Protein AF-A0A957NAY0-F1 (afdb_monomer_lite)

Secondary structure (DSSP, 8-state):
-----------PPP----SSPPPEEEEEEEEETTT--EEEEEES---HHHHHHHHHHHHHH-TT-S-EEEEE-S-GGGG-HHHHTTBSPP--SS-----TTS-SS--TTS----BSEEEEEPPTT-GGG-THHHHHHHHIIIIITT-S-SS-HHHHHHHHHHHHGGGSS--HHHHHHHT-HHHHHHHHHHHTT-------PPPEEEEEEEEEEE--

pLDDT: mean 80.89, std 17.93, range [31.89, 97.5]

Foldseek 3Di:
DDDDDDPDDDPDPDQDADPDDKAKKKKKKKAFLQFRFMDMDIGSDCDLVNLLVSLVSVCVLCVPFLAAEEEEELPLSCVQQLNCQQEADEDEPDDRDHPPPGDPHHDPPRDRHYRRYYYYYDDHPPCVPFLVVLVVVVLCVPQVPSHNCLVVVVVSVVSSVVVSVVRNGGDCPSSVSSVSNVVNVVVVVVVVVDDDDDDDPPHGYMYIDMDMDMRD

Sequence (216 aa):
MAHAYETIGHEQPLALRSYRSNTKTRIVGALNYVDGSVVYRQRSKISVSVLGDFWYDLALKHPTAQAIAVVVDNWPVHFHPDVLAPLQTQTFAFPTHNPSHWPTEPTRAAKHDHLPIRLLQLPTYAPWLNPIEKLWRYLYQEVLHLHQFSDLWDQLKQKITERLDQFALPSPFLLNYVGLLYQIALTELHYRGGFSLINAPPPIQIGIRCLILQSS

Radius of gyration: 21.48 Å; chains: 1; bounding box: 34×50×84 Å

Structure (mmCIF, N/CA/C/O backbone):
data_AF-A0A957NAY0-F1
#
_entry.id   AF-A0A957NAY0-F1
#
loop_
_atom_site.group_PDB
_atom_site.id
_atom_site.type_symbol
_atom_site.label_atom_id
_atom_site.label_alt_id
_atom_site.label_comp_id
_atom_site.label_asym_id
_atom_site.label_entity_id
_atom_site.label_seq_id
_atom_site.pdbx_PDB_ins_code
_atom_site.Cartn_x
_atom_site.Cartn_y
_atom_site.Cartn_z
_atom_site.occupancy
_atom_site.B_iso_or_equiv
_atom_site.auth_seq_id
_atom_site.auth_comp_id
_atom_site.auth_asym_id
_atom_site.auth_atom_id
_atom_site.pdbx_PDB_model_num
ATOM 1 N N . MET A 1 1 ? -12.230 25.920 58.218 1.00 39.53 1 MET A N 1
ATOM 2 C CA . MET A 1 1 ? -12.534 26.571 56.927 1.00 39.53 1 MET A CA 1
ATOM 3 C C . MET A 1 1 ? -11.361 26.332 55.993 1.00 39.53 1 MET A C 1
ATOM 5 O O . MET A 1 1 ? -10.307 26.891 56.243 1.00 39.53 1 MET A O 1
ATOM 9 N N . ALA A 1 2 ? -11.528 25.457 55.001 1.00 33.59 2 ALA A N 1
ATOM 10 C CA . ALA A 1 2 ? -10.659 25.329 53.826 1.00 33.59 2 ALA A CA 1
ATOM 11 C C . ALA A 1 2 ? -11.402 24.472 52.782 1.00 33.59 2 ALA A C 1
ATOM 13 O O . ALA A 1 2 ? -11.049 23.329 52.521 1.00 33.59 2 ALA A O 1
ATOM 14 N N . HIS A 1 3 ? -12.511 25.005 52.268 1.00 45.66 3 HIS A N 1
ATOM 15 C CA . HIS A 1 3 ? -13.047 24.586 50.974 1.00 45.66 3 HIS A CA 1
ATOM 16 C C . HIS A 1 3 ? -12.394 25.476 49.913 1.00 45.66 3 HIS A C 1
ATOM 18 O O . HIS A 1 3 ? -12.191 26.658 50.186 1.00 45.66 3 HIS A O 1
ATOM 24 N N . ALA A 1 4 ? -12.141 24.916 48.728 1.00 41.69 4 ALA A N 1
ATOM 25 C CA . ALA A 1 4 ? -11.581 25.558 47.531 1.00 41.69 4 ALA A CA 1
ATOM 26 C C . ALA A 1 4 ? -10.062 25.420 47.337 1.00 41.69 4 ALA A C 1
ATOM 28 O O . ALA A 1 4 ? -9.339 26.404 47.288 1.00 41.69 4 ALA A O 1
ATOM 29 N N . TYR A 1 5 ? -9.598 24.192 47.122 1.00 45.31 5 TYR A N 1
ATOM 30 C CA . TYR A 1 5 ? -8.563 23.923 46.121 1.00 45.31 5 TYR A CA 1
ATOM 31 C C . TYR A 1 5 ? -8.982 22.652 45.371 1.00 45.31 5 TYR A C 1
ATOM 33 O O . TYR A 1 5 ? -9.541 21.752 45.983 1.00 45.31 5 TYR A O 1
ATOM 41 N N . GLU A 1 6 ? -8.731 22.614 44.062 1.00 40.41 6 GLU A N 1
ATOM 42 C CA . GLU A 1 6 ? -8.989 21.497 43.132 1.00 40.41 6 GLU A CA 1
ATOM 43 C C . GLU A 1 6 ? -10.364 21.452 42.448 1.00 40.41 6 GLU A C 1
ATOM 45 O O . GLU A 1 6 ? -11.132 20.498 42.520 1.00 40.41 6 GLU A O 1
ATOM 50 N N . THR A 1 7 ? -10.636 22.465 41.627 1.00 49.44 7 THR A N 1
ATOM 51 C CA . THR A 1 7 ? -11.361 22.228 40.365 1.00 49.44 7 THR A CA 1
ATOM 52 C C . THR A 1 7 ? -10.651 22.945 39.223 1.00 49.44 7 THR A C 1
ATOM 54 O O . THR A 1 7 ? -11.233 23.778 38.544 1.00 49.44 7 THR A O 1
ATOM 57 N N . ILE A 1 8 ? -9.351 22.683 39.048 1.00 52.12 8 ILE A N 1
ATOM 58 C CA . ILE A 1 8 ? -8.607 23.103 37.850 1.00 52.12 8 ILE A CA 1
ATOM 59 C C . ILE A 1 8 ? -7.606 22.000 37.487 1.00 52.12 8 ILE A C 1
ATOM 61 O O . ILE A 1 8 ? -6.408 22.107 37.723 1.00 52.12 8 ILE A O 1
ATOM 65 N N . GLY A 1 9 ? -8.119 20.904 36.938 1.00 49.88 9 GLY A N 1
ATOM 66 C CA . GLY A 1 9 ? -7.330 19.940 36.181 1.00 49.88 9 GLY A CA 1
ATOM 67 C C . GLY A 1 9 ? -7.979 19.797 34.813 1.00 49.88 9 GLY A C 1
ATOM 68 O O . GLY A 1 9 ? -9.195 19.639 34.737 1.00 49.88 9 GLY A O 1
ATOM 69 N N . HIS A 1 10 ? -7.199 19.888 33.734 1.00 54.41 10 HIS A N 1
ATOM 70 C CA . HIS A 1 10 ? -7.674 19.433 32.427 1.00 54.41 10 HIS A CA 1
ATOM 71 C C . HIS A 1 10 ? -8.166 17.990 32.586 1.00 54.41 10 HIS A C 1
ATOM 73 O O . HIS A 1 10 ? -7.420 17.170 33.125 1.00 54.41 10 HIS A O 1
ATOM 79 N N . GLU A 1 11 ? -9.387 17.681 32.136 1.00 52.25 11 GLU A N 1
ATOM 80 C CA . GLU A 1 11 ? -9.838 16.294 32.005 1.00 52.25 11 GLU A CA 1
ATOM 81 C C . GLU A 1 11 ? -8.842 15.570 31.100 1.00 52.25 11 GLU A C 1
ATOM 83 O O . GLU A 1 11 ? -8.850 15.719 29.877 1.00 52.25 11 GLU A O 1
ATOM 88 N N . GLN A 1 12 ? -7.915 14.834 31.712 1.00 56.06 12 GLN A N 1
ATOM 89 C CA . GLN A 1 12 ? -7.058 13.937 30.969 1.00 56.06 12 GLN A CA 1
ATOM 90 C C . GLN A 1 12 ? -7.938 12.769 30.540 1.00 56.06 12 GLN A C 1
ATOM 92 O O . GLN A 1 12 ? -8.513 12.102 31.405 1.00 56.06 12 GLN A O 1
ATOM 97 N N . PRO A 1 13 ? -8.077 12.510 29.232 1.00 59.44 13 PRO A N 1
ATOM 98 C CA . PRO A 1 13 ? -8.847 11.372 28.780 1.00 59.44 13 PRO A CA 1
ATOM 99 C C . PRO A 1 13 ? -8.280 10.092 29.401 1.00 59.44 13 PRO A C 1
ATOM 101 O O . PRO A 1 13 ? -7.122 9.737 29.175 1.00 59.44 13 PRO A O 1
ATOM 104 N N . LEU A 1 14 ? -9.099 9.404 30.199 1.00 56.94 14 LEU A N 1
ATOM 105 C CA . LEU A 1 14 ? -8.746 8.119 30.790 1.00 56.94 14 LEU A CA 1
ATOM 106 C C . LEU A 1 14 ? -8.475 7.111 29.667 1.00 56.94 14 LEU A C 1
ATOM 108 O O . LEU A 1 14 ? -9.371 6.755 28.901 1.00 56.94 14 LEU A O 1
ATOM 112 N N . ALA A 1 15 ? -7.238 6.620 29.591 1.00 58.03 15 ALA A N 1
ATOM 113 C CA . ALA A 1 15 ? -6.877 5.497 28.735 1.00 58.03 15 ALA A CA 1
ATOM 114 C C . ALA A 1 15 ? -7.438 4.197 29.341 1.00 58.03 15 ALA A C 1
ATOM 116 O O . ALA A 1 15 ? -6.746 3.465 30.052 1.00 58.03 15 ALA A O 1
ATOM 117 N N . LEU A 1 16 ? -8.726 3.939 29.105 1.00 60.34 16 LEU A N 1
ATOM 118 C CA . LEU A 1 16 ? -9.412 2.733 29.564 1.00 60.34 16 LEU A CA 1
ATOM 119 C C . LEU A 1 16 ? -8.860 1.507 28.826 1.00 60.34 16 LEU A C 1
ATOM 121 O O . LEU A 1 16 ? -9.069 1.337 27.622 1.00 60.34 16 LEU A O 1
ATOM 125 N N . ARG A 1 17 ? -8.141 0.650 29.558 1.00 59.25 17 ARG A N 1
ATOM 126 C CA . ARG A 1 17 ? -7.591 -0.609 29.036 1.00 59.25 17 ARG A CA 1
ATOM 127 C C . ARG A 1 17 ? -8.713 -1.633 28.876 1.00 59.25 17 ARG A C 1
ATOM 129 O O . ARG A 1 17 ? -9.555 -1.758 29.763 1.00 59.25 17 ARG A O 1
ATOM 136 N N . SER A 1 18 ? -8.701 -2.367 27.766 1.00 64.38 18 SER A N 1
ATOM 137 C CA . SER A 1 18 ? -9.629 -3.477 27.551 1.00 64.38 18 SER A CA 1
ATOM 138 C C . SER A 1 18 ? -9.157 -4.730 28.295 1.00 64.38 18 SER A C 1
ATOM 140 O O . SER A 1 18 ? -7.961 -4.961 28.466 1.00 64.38 18 SER A O 1
ATOM 142 N N . TYR A 1 19 ? -10.110 -5.564 28.713 1.00 65.56 19 TYR A N 1
ATOM 143 C CA . TYR A 1 19 ? -9.853 -6.921 29.210 1.00 65.56 19 TYR A CA 1
ATOM 144 C C . TYR A 1 19 ? -9.979 -7.986 28.103 1.00 65.56 19 TYR A C 1
ATOM 146 O O . TYR A 1 19 ? -9.906 -9.185 28.379 1.00 65.56 19 TYR A O 1
ATOM 154 N N . ARG A 1 20 ? -10.205 -7.575 26.847 1.00 68.00 20 ARG A N 1
ATOM 155 C CA . ARG A 1 20 ? -10.297 -8.463 25.680 1.00 68.00 20 ARG A CA 1
ATOM 156 C C . ARG A 1 20 ? -8.912 -8.763 25.107 1.00 68.00 20 ARG A C 1
ATOM 158 O O . ARG A 1 20 ? -7.938 -8.064 25.355 1.00 68.00 20 ARG A O 1
ATOM 165 N N . SER A 1 21 ? -8.823 -9.829 24.314 1.00 71.69 21 SER A N 1
ATOM 166 C CA . SER A 1 21 ? -7.584 -10.190 23.623 1.00 71.69 21 SER A CA 1
ATOM 167 C C . SER A 1 21 ? -7.195 -9.156 22.562 1.00 71.69 21 SER A C 1
ATOM 169 O O . SER A 1 21 ? -8.052 -8.654 21.835 1.00 71.69 21 SER A O 1
ATOM 171 N N . ASN A 1 22 ? -5.890 -8.925 22.403 1.00 72.75 22 ASN A N 1
ATOM 172 C CA . ASN A 1 22 ? -5.359 -8.025 21.380 1.00 72.75 22 ASN A CA 1
ATOM 173 C C . ASN A 1 22 ? -5.758 -8.490 19.977 1.00 72.75 22 ASN A C 1
ATOM 175 O O . ASN A 1 22 ? -5.394 -9.586 19.534 1.00 72.75 22 ASN A O 1
ATOM 179 N N . THR A 1 23 ? -6.449 -7.621 19.245 1.00 79.88 23 THR A N 1
ATOM 180 C CA . THR A 1 23 ? -6.791 -7.848 17.840 1.00 79.88 23 THR A CA 1
ATOM 181 C C . THR A 1 23 ? -5.849 -7.062 16.934 1.00 79.88 23 THR A C 1
ATOM 183 O O . THR A 1 23 ? -5.214 -6.092 17.350 1.00 79.88 23 THR A O 1
ATOM 186 N N . LYS A 1 24 ? -5.671 -7.526 15.691 1.00 84.12 24 LYS A N 1
ATOM 187 C CA . LYS A 1 24 ? -4.724 -6.921 14.744 1.00 84.12 24 LYS A CA 1
ATOM 188 C C . LYS A 1 24 ? -5.376 -6.712 13.388 1.00 84.12 24 LYS A C 1
ATOM 190 O O . LYS A 1 24 ? -6.035 -7.612 12.867 1.00 84.12 24 LYS A O 1
ATOM 195 N N . THR A 1 25 ? -5.133 -5.548 12.800 1.00 89.94 25 THR A N 1
ATOM 196 C CA . THR A 1 25 ? -5.440 -5.247 11.400 1.00 89.94 25 THR A CA 1
ATOM 197 C C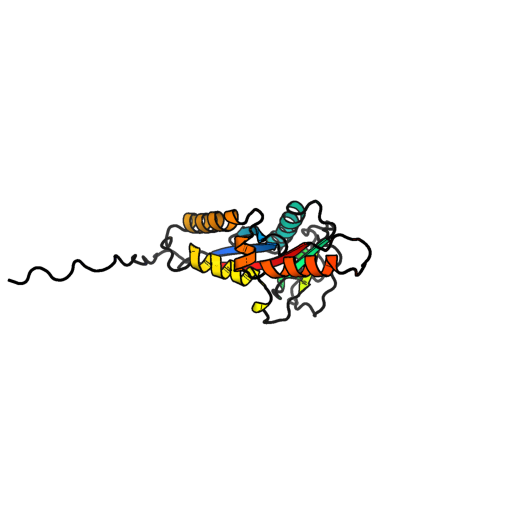 . THR A 1 25 ? -4.156 -4.836 10.704 1.00 89.94 25 THR A C 1
ATOM 199 O O . THR A 1 25 ? -3.176 -4.438 11.330 1.00 89.94 25 THR A O 1
ATOM 202 N N . ARG A 1 26 ? -4.116 -4.988 9.394 1.00 92.12 26 ARG A N 1
ATOM 203 C CA . ARG A 1 26 ? -2.972 -4.660 8.559 1.00 92.12 26 ARG A CA 1
ATOM 204 C C . ARG A 1 26 ? -3.460 -3.881 7.367 1.00 92.12 26 ARG A C 1
ATOM 206 O O . ARG A 1 26 ? -4.541 -4.147 6.845 1.00 92.12 26 ARG A O 1
ATOM 213 N N . ILE A 1 27 ? -2.649 -2.931 6.950 1.00 94.00 27 ILE A N 1
ATOM 214 C CA . ILE A 1 27 ? -2.938 -2.075 5.817 1.00 94.00 27 ILE A CA 1
ATOM 215 C C . ILE A 1 27 ? -1.770 -2.211 4.870 1.00 94.00 27 ILE A C 1
ATOM 217 O O . ILE A 1 27 ? -0.646 -1.911 5.251 1.00 94.00 27 ILE A O 1
ATOM 221 N N . VAL A 1 28 ? -2.027 -2.668 3.652 1.00 95.31 28 VAL A N 1
ATOM 222 C CA . VAL A 1 28 ? -1.106 -2.412 2.547 1.00 95.31 28 VAL A CA 1
ATOM 223 C C . VAL A 1 28 ? -1.580 -1.142 1.862 1.00 95.31 28 VAL A C 1
ATOM 225 O O . VAL A 1 28 ? -2.774 -0.993 1.610 1.00 95.31 28 VAL A O 1
ATOM 228 N N . GLY A 1 29 ? -0.669 -0.206 1.631 1.00 95.31 29 GLY A N 1
ATOM 229 C CA . GLY A 1 29 ? -0.980 1.059 0.983 1.00 95.31 29 GLY A CA 1
ATOM 230 C C . GLY A 1 29 ? 0.070 1.436 -0.038 1.00 95.31 29 GLY A C 1
ATOM 231 O O . GLY A 1 29 ? 1.210 0.979 0.036 1.00 95.31 29 GLY A O 1
ATOM 232 N N . ALA A 1 30 ? -0.352 2.274 -0.970 1.00 95.44 30 ALA A N 1
ATOM 233 C CA . ALA A 1 30 ? 0.413 2.772 -2.085 1.00 95.44 30 ALA A CA 1
ATOM 234 C C . ALA A 1 30 ? 0.190 4.282 -2.194 1.00 95.44 30 ALA A C 1
ATOM 236 O O . ALA A 1 30 ? -0.950 4.713 -2.346 1.00 95.44 30 ALA A O 1
ATOM 237 N N . LEU A 1 31 ? 1.255 5.074 -2.092 1.00 94.44 31 LEU A N 1
ATOM 238 C CA . LEU A 1 31 ? 1.225 6.526 -2.277 1.00 94.44 31 LEU A CA 1
ATOM 239 C C . LEU A 1 31 ? 1.700 6.852 -3.690 1.00 94.44 31 LEU A C 1
ATOM 241 O O . LEU A 1 31 ? 2.814 6.466 -4.044 1.00 94.44 31 LEU A O 1
ATOM 245 N N . ASN A 1 32 ? 0.896 7.569 -4.471 1.00 92.06 32 ASN A N 1
ATOM 246 C CA . ASN A 1 32 ? 1.287 8.087 -5.778 1.00 92.06 32 ASN A CA 1
ATOM 247 C C . ASN A 1 32 ? 2.176 9.330 -5.609 1.00 92.06 32 ASN A C 1
ATOM 249 O O . ASN A 1 32 ? 1.788 10.312 -4.975 1.00 92.06 32 ASN A O 1
ATOM 253 N N . TYR A 1 33 ? 3.376 9.291 -6.188 1.00 88.56 33 TYR A N 1
ATOM 254 C CA . TYR A 1 33 ? 4.396 10.328 -6.020 1.00 88.56 33 TYR A CA 1
ATOM 255 C C . TYR A 1 33 ? 4.090 11.573 -6.854 1.00 88.56 33 TYR A C 1
ATOM 257 O O . TYR A 1 33 ? 4.647 12.633 -6.585 1.00 88.56 33 TYR A O 1
ATOM 265 N N . VAL A 1 34 ? 3.219 11.440 -7.857 1.00 84.44 34 VAL A N 1
ATOM 266 C CA . VAL A 1 34 ? 2.855 12.510 -8.790 1.00 84.44 34 VAL A CA 1
ATOM 267 C C . VAL A 1 34 ? 1.769 13.411 -8.213 1.00 84.44 34 VAL A C 1
ATOM 269 O O . VAL A 1 34 ? 1.812 14.620 -8.397 1.00 84.44 34 VAL A O 1
ATOM 272 N N . ASP A 1 35 ? 0.781 12.844 -7.525 1.00 87.25 35 ASP A N 1
ATOM 273 C CA . ASP A 1 35 ? -0.414 13.595 -7.126 1.00 87.25 35 ASP A CA 1
ATOM 274 C C . ASP A 1 35 ? -0.779 13.454 -5.641 1.00 87.25 35 ASP A C 1
ATOM 276 O O . ASP A 1 35 ? -1.664 14.158 -5.159 1.00 87.25 35 ASP A O 1
ATOM 280 N N . GLY A 1 36 ? -0.094 12.584 -4.895 1.00 90.50 36 GLY A N 1
ATOM 281 C CA . GLY A 1 36 ? -0.351 12.353 -3.477 1.00 90.50 36 GLY A CA 1
ATOM 282 C C . GLY A 1 36 ? -1.609 11.541 -3.192 1.00 90.50 36 GLY A C 1
ATOM 283 O O . GLY A 1 36 ? -2.004 11.458 -2.035 1.00 90.50 36 GLY A O 1
ATOM 284 N N . SER A 1 37 ? -2.252 10.955 -4.200 1.00 93.75 37 SER A N 1
ATOM 285 C CA . SER A 1 37 ? -3.351 10.019 -3.972 1.00 93.75 37 SER A CA 1
ATOM 286 C C . SER A 1 37 ? -2.847 8.700 -3.375 1.00 93.75 37 SER A C 1
ATOM 288 O O . SER A 1 37 ? -1.695 8.298 -3.562 1.00 93.75 37 SER A O 1
ATOM 290 N N . VAL A 1 38 ? -3.716 8.022 -2.632 1.00 96.25 38 VAL A N 1
ATOM 291 C CA . VAL A 1 38 ? -3.428 6.792 -1.901 1.00 96.25 38 VAL A CA 1
ATOM 292 C C . VAL A 1 38 ? -4.407 5.702 -2.320 1.00 96.25 38 VAL A C 1
ATOM 294 O O . VAL A 1 38 ? -5.622 5.894 -2.320 1.00 96.25 38 VAL A O 1
ATOM 297 N N . VAL A 1 39 ? -3.870 4.525 -2.630 1.00 96.00 39 VAL A N 1
ATOM 298 C CA . VAL A 1 39 ? -4.631 3.280 -2.791 1.00 96.00 39 VAL A CA 1
ATOM 299 C C . VAL A 1 39 ? -4.262 2.365 -1.636 1.00 96.00 39 VAL A C 1
ATOM 301 O O . VAL A 1 39 ? -3.086 2.246 -1.301 1.00 96.00 39 VAL A O 1
ATOM 304 N N . TYR A 1 40 ? -5.230 1.717 -0.991 1.00 97.00 40 TYR A N 1
ATOM 305 C CA . TYR A 1 40 ? -4.942 0.857 0.155 1.00 97.00 40 TYR A CA 1
ATOM 306 C C . TYR A 1 40 ? -5.934 -0.301 0.291 1.00 97.00 40 TYR A C 1
ATOM 308 O O . TYR A 1 40 ? -7.064 -0.245 -0.187 1.00 97.00 40 TYR A O 1
ATOM 316 N N . ARG A 1 41 ? -5.515 -1.356 0.998 1.00 95.94 41 ARG A N 1
ATOM 317 C CA . ARG A 1 41 ? -6.380 -2.440 1.479 1.00 95.94 41 ARG A CA 1
ATOM 318 C C . ARG A 1 41 ? -6.164 -2.655 2.966 1.00 95.94 41 ARG A C 1
ATOM 320 O O . ARG A 1 41 ? -5.037 -2.888 3.396 1.00 95.94 41 ARG A O 1
ATOM 327 N N . GLN A 1 42 ? -7.253 -2.682 3.731 1.00 94.88 42 GLN A N 1
ATOM 328 C CA . GLN A 1 42 ? -7.247 -3.089 5.136 1.00 94.88 42 GLN A CA 1
ATOM 329 C C . GLN A 1 42 ? -7.719 -4.547 5.275 1.00 94.88 42 GLN A C 1
ATOM 331 O O . GLN A 1 42 ? -8.778 -4.918 4.763 1.00 94.88 42 GLN A O 1
ATOM 336 N N . ARG A 1 43 ? -6.931 -5.400 5.938 1.00 94.19 43 ARG A N 1
ATOM 337 C CA . ARG A 1 43 ? -7.217 -6.831 6.164 1.00 94.19 43 ARG A CA 1
ATOM 338 C C . ARG A 1 43 ? -6.654 -7.287 7.508 1.00 94.19 43 ARG A C 1
ATOM 340 O O . ARG A 1 43 ? -5.689 -6.727 8.005 1.00 94.19 43 ARG A O 1
ATOM 347 N N . SER A 1 44 ? -7.168 -8.378 8.069 1.00 90.50 44 SER A N 1
ATOM 348 C CA . SER A 1 44 ? -6.552 -9.008 9.250 1.00 90.50 44 SER A CA 1
ATOM 349 C C . SER A 1 44 ? -5.153 -9.570 8.948 1.00 90.50 44 SER A C 1
ATOM 351 O O . SER A 1 44 ? -4.265 -9.531 9.802 1.00 90.50 44 SER A O 1
ATOM 353 N N . LYS A 1 45 ? -4.919 -10.037 7.714 1.00 90.94 45 LYS A N 1
ATOM 354 C CA . LYS A 1 45 ? -3.637 -10.543 7.202 1.00 90.94 45 LYS A CA 1
ATOM 355 C C . LYS A 1 45 ? -3.392 -10.022 5.784 1.00 90.94 45 LYS A C 1
ATOM 357 O O . LYS A 1 45 ? -4.304 -10.036 4.964 1.00 90.94 45 LYS A O 1
ATOM 362 N N . ILE A 1 46 ? -2.155 -9.623 5.488 1.00 93.00 46 ILE A N 1
ATOM 363 C CA . ILE A 1 46 ? -1.701 -9.366 4.116 1.00 93.00 46 ILE A CA 1
ATOM 364 C C . ILE A 1 46 ? -1.072 -10.664 3.607 1.00 93.00 46 ILE A C 1
ATOM 366 O O . ILE A 1 46 ? 0.049 -11.007 3.976 1.00 93.00 46 ILE A O 1
ATOM 370 N N . SER A 1 47 ? -1.860 -11.454 2.879 1.00 93.38 47 SER A N 1
ATOM 371 C CA . SER A 1 47 ? -1.415 -12.683 2.216 1.00 93.38 47 SER A CA 1
ATOM 372 C C . SER A 1 47 ? -0.849 -12.389 0.826 1.00 93.38 47 SER A C 1
ATOM 374 O O . SER A 1 47 ? -1.050 -11.308 0.276 1.00 93.38 47 SER A O 1
ATOM 376 N N . VAL A 1 48 ? -0.219 -13.404 0.231 1.00 95.12 48 VAL A N 1
ATOM 377 C CA . VAL A 1 48 ? 0.160 -13.445 -1.190 1.00 95.12 48 VAL A CA 1
ATOM 378 C C . VAL A 1 48 ? -1.010 -13.035 -2.092 1.00 95.12 48 VAL A C 1
ATOM 380 O O . VAL A 1 48 ? -0.857 -12.145 -2.918 1.00 95.12 48 VAL A O 1
ATOM 383 N N . SER A 1 49 ? -2.205 -13.597 -1.875 1.00 94.56 49 SER A N 1
ATOM 384 C CA . SER A 1 49 ? -3.402 -13.246 -2.653 1.00 94.56 49 SER A CA 1
ATOM 385 C C . SER A 1 49 ? -3.842 -11.792 -2.469 1.00 94.56 49 SER A C 1
ATOM 387 O O . SER A 1 49 ? -4.215 -11.145 -3.440 1.00 94.56 49 SER A O 1
ATOM 389 N N . VAL A 1 50 ? -3.759 -11.248 -1.248 1.00 95.38 50 VAL A N 1
ATOM 390 C CA . VAL A 1 50 ? -4.101 -9.841 -0.987 1.00 95.38 50 VAL A CA 1
ATOM 391 C C . VAL A 1 50 ? -3.151 -8.903 -1.728 1.00 95.38 50 VAL A C 1
ATOM 393 O O . VAL A 1 50 ? -3.615 -7.895 -2.249 1.00 95.38 50 VAL A O 1
ATOM 396 N N . LEU A 1 51 ? -1.855 -9.226 -1.793 1.00 95.12 51 LEU A N 1
ATOM 397 C CA . LEU A 1 51 ? -0.879 -8.456 -2.571 1.00 95.12 51 LEU A CA 1
ATOM 398 C C . LEU A 1 51 ? -1.090 -8.614 -4.076 1.00 95.12 51 LEU A C 1
ATOM 400 O O . LEU A 1 51 ? -1.084 -7.614 -4.783 1.00 95.12 51 LEU A O 1
ATOM 404 N N . GLY A 1 52 ? -1.346 -9.838 -4.544 1.00 94.81 52 GLY A N 1
ATOM 405 C CA . GLY A 1 52 ? -1.692 -10.102 -5.939 1.00 94.81 52 GLY A CA 1
ATOM 406 C C . GLY A 1 52 ? -2.893 -9.272 -6.384 1.00 94.81 52 GLY A C 1
ATOM 407 O O . GLY A 1 52 ? -2.824 -8.595 -7.400 1.00 94.81 52 GLY A O 1
ATOM 408 N N . ASP A 1 53 ? -3.965 -9.243 -5.588 1.00 96.25 53 ASP A N 1
ATOM 409 C CA . ASP A 1 53 ? -5.123 -8.389 -5.849 1.00 96.25 53 ASP A CA 1
ATOM 410 C C . ASP A 1 53 ? -4.803 -6.889 -5.773 1.00 96.25 53 ASP A C 1
ATOM 412 O O . ASP A 1 53 ? -5.391 -6.100 -6.506 1.00 96.25 53 ASP A O 1
ATOM 416 N N . PHE A 1 54 ? -3.898 -6.483 -4.879 1.00 96.50 54 PHE A N 1
ATOM 417 C CA . PHE A 1 54 ? -3.530 -5.079 -4.718 1.00 96.50 54 PHE A CA 1
ATOM 418 C C . PHE A 1 54 ? -2.898 -4.504 -5.990 1.00 96.50 54 PHE A C 1
ATOM 420 O O . PHE A 1 54 ? -3.132 -3.344 -6.314 1.00 96.50 54 PHE A O 1
ATOM 427 N N . TRP A 1 55 ? -2.187 -5.321 -6.773 1.00 96.31 55 TRP A N 1
ATOM 428 C CA . TRP A 1 55 ? -1.692 -4.918 -8.092 1.00 96.31 55 TRP A CA 1
ATOM 429 C C . TRP A 1 55 ? -2.803 -4.516 -9.058 1.00 96.31 55 TRP A C 1
ATOM 431 O O . TRP A 1 55 ? -2.651 -3.539 -9.792 1.00 96.31 55 TRP A O 1
ATOM 441 N N . TYR A 1 56 ? -3.940 -5.210 -9.015 1.00 96.81 56 TYR A N 1
ATOM 442 C CA . TYR A 1 56 ? -5.097 -4.865 -9.837 1.00 96.81 56 TYR A CA 1
ATOM 443 C C . TYR A 1 56 ? -5.728 -3.559 -9.384 1.00 96.81 56 TYR A C 1
ATOM 445 O O . TYR A 1 56 ? -6.114 -2.770 -10.237 1.00 96.81 56 TYR A O 1
ATOM 453 N N . ASP A 1 57 ? -5.783 -3.280 -8.079 1.00 96.56 57 ASP A N 1
ATOM 454 C CA . ASP A 1 57 ? -6.287 -1.989 -7.600 1.00 96.56 57 ASP A CA 1
ATOM 455 C C . ASP A 1 57 ? -5.446 -0.826 -8.142 1.00 96.56 57 ASP A C 1
ATOM 457 O O . ASP A 1 57 ? -6.000 0.192 -8.552 1.00 96.56 57 ASP A O 1
ATOM 461 N N . LEU A 1 58 ? -4.117 -0.981 -8.191 1.00 94.44 58 LEU A N 1
ATOM 462 C CA . LEU A 1 58 ? -3.229 0.037 -8.760 1.00 94.44 58 LEU A CA 1
ATOM 463 C C . LEU A 1 58 ? -3.434 0.192 -10.265 1.00 94.44 58 LEU A C 1
ATOM 465 O O . LEU A 1 58 ? -3.567 1.312 -10.751 1.00 94.44 58 LEU A O 1
ATOM 469 N N . ALA A 1 59 ? -3.501 -0.915 -11.005 1.00 94.00 59 ALA A N 1
ATOM 470 C CA . ALA A 1 59 ? -3.750 -0.870 -12.443 1.00 94.00 59 ALA A CA 1
ATOM 471 C C . ALA A 1 59 ? -5.120 -0.242 -12.767 1.00 94.00 59 ALA A C 1
ATOM 473 O O . ALA A 1 59 ? -5.220 0.592 -13.663 1.00 94.00 59 ALA A O 1
ATOM 474 N N . LEU A 1 60 ? -6.159 -0.572 -11.992 1.00 94.81 60 LEU A N 1
ATOM 475 C CA . LEU A 1 60 ? -7.501 0.005 -12.123 1.00 94.81 60 LEU A CA 1
ATOM 476 C C . LEU A 1 60 ? -7.536 1.494 -11.771 1.00 94.81 60 LEU A C 1
ATOM 478 O O . LEU A 1 60 ? -8.281 2.246 -12.394 1.00 94.81 60 LEU A O 1
ATOM 482 N N . LYS A 1 61 ? -6.738 1.936 -10.791 1.00 92.81 61 LYS A N 1
ATOM 483 C CA . LYS A 1 61 ? -6.615 3.357 -10.434 1.00 92.81 61 LYS A CA 1
ATOM 484 C C . LYS A 1 61 ? -5.900 4.168 -11.516 1.00 92.81 61 LYS A C 1
ATOM 486 O O . LYS A 1 61 ? -6.151 5.366 -11.642 1.00 92.81 61 LYS A O 1
ATOM 491 N N . HIS A 1 62 ? -5.047 3.520 -12.305 1.00 88.38 62 HIS A N 1
ATOM 492 C CA . HIS A 1 62 ? -4.223 4.147 -13.335 1.00 88.38 62 HIS A CA 1
ATOM 493 C C . HIS A 1 62 ? -4.440 3.505 -14.719 1.00 88.38 62 HIS A C 1
ATOM 495 O O . HIS A 1 62 ? -3.484 3.022 -15.328 1.00 88.38 62 HIS A O 1
ATOM 501 N N . PRO A 1 63 ? -5.674 3.524 -15.261 1.00 88.75 63 PRO A N 1
ATOM 502 C CA . PRO A 1 63 ? -6.029 2.753 -16.456 1.00 88.75 63 PRO A CA 1
ATOM 503 C C . PRO A 1 63 ? -5.333 3.249 -17.731 1.00 88.75 63 PRO A C 1
ATOM 505 O O . PRO A 1 63 ? -5.213 2.509 -18.702 1.00 88.75 63 PRO A O 1
ATOM 508 N N . THR A 1 64 ? -4.878 4.504 -17.745 1.00 86.44 64 THR A N 1
ATOM 509 C CA . THR A 1 64 ? -4.172 5.122 -18.876 1.00 86.44 64 THR A CA 1
ATOM 510 C C . THR A 1 64 ? -2.650 5.019 -18.766 1.00 86.44 64 THR A C 1
ATOM 512 O O . THR A 1 64 ? -1.941 5.451 -19.677 1.00 86.44 64 THR A O 1
ATOM 515 N N . ALA A 1 65 ? -2.122 4.471 -17.667 1.00 83.69 65 ALA A N 1
ATOM 516 C CA . ALA A 1 65 ? -0.687 4.364 -17.462 1.00 83.69 65 ALA A CA 1
ATOM 517 C C . ALA A 1 65 ? -0.094 3.268 -18.350 1.00 83.69 65 ALA A C 1
ATOM 519 O O . ALA A 1 65 ? -0.428 2.093 -18.227 1.00 83.69 65 ALA A O 1
ATOM 520 N N . GLN A 1 66 ? 0.848 3.651 -19.211 1.00 87.06 66 GLN A N 1
ATOM 521 C CA . GLN A 1 66 ? 1.608 2.697 -20.024 1.00 87.06 66 GLN A CA 1
ATOM 522 C C . GLN A 1 66 ? 2.636 1.918 -19.190 1.00 87.06 66 GLN A C 1
ATOM 524 O O . GLN A 1 66 ? 3.026 0.813 -19.555 1.00 87.06 66 GLN A O 1
ATOM 529 N N . ALA A 1 67 ? 3.071 2.497 -18.067 1.00 89.25 67 ALA A N 1
ATOM 530 C CA . ALA A 1 67 ? 3.957 1.876 -17.096 1.00 89.25 67 ALA A CA 1
ATOM 531 C C . ALA A 1 67 ? 3.708 2.448 -15.693 1.00 89.25 67 ALA A C 1
ATOM 533 O O . ALA A 1 67 ? 3.536 3.657 -15.516 1.00 89.25 67 ALA A O 1
ATOM 534 N N . ILE A 1 68 ? 3.748 1.573 -14.693 1.00 90.81 68 ILE A N 1
ATOM 535 C CA . ILE A 1 68 ? 3.650 1.903 -13.273 1.00 90.81 68 ILE A CA 1
ATOM 536 C C . ILE A 1 68 ? 4.922 1.381 -12.600 1.00 90.81 68 ILE A C 1
ATOM 538 O O . ILE A 1 68 ? 5.182 0.180 -12.571 1.00 90.81 68 ILE A O 1
ATOM 542 N N . ALA A 1 69 ? 5.739 2.285 -12.077 1.00 91.50 69 ALA A N 1
ATOM 543 C CA . ALA A 1 69 ? 6.916 1.954 -11.293 1.00 91.50 69 ALA A CA 1
ATOM 544 C C . ALA A 1 69 ? 6.543 1.950 -9.810 1.00 91.50 69 ALA A C 1
ATOM 546 O O . ALA A 1 69 ? 6.141 2.966 -9.251 1.00 91.50 69 ALA A O 1
ATOM 547 N N . VAL A 1 70 ? 6.686 0.799 -9.169 1.00 93.38 70 VAL A N 1
ATOM 548 C CA . VAL A 1 70 ? 6.299 0.596 -7.781 1.00 93.38 70 VAL A CA 1
ATOM 549 C C . VAL A 1 70 ? 7.535 0.403 -6.920 1.00 93.38 70 VAL A C 1
ATOM 551 O O . VAL A 1 70 ? 8.203 -0.619 -7.007 1.00 93.38 70 VAL A O 1
ATOM 554 N N . VAL A 1 71 ? 7.815 1.352 -6.040 1.00 90.88 71 VAL A N 1
ATOM 555 C CA . VAL A 1 71 ? 8.869 1.251 -5.034 1.00 90.88 71 VAL A CA 1
ATOM 556 C C . VAL A 1 71 ? 8.390 0.360 -3.887 1.00 90.88 71 VAL A C 1
ATOM 558 O O . VAL A 1 71 ? 7.378 0.659 -3.253 1.00 90.88 71 VAL A O 1
ATOM 561 N N . VAL A 1 72 ? 9.117 -0.721 -3.611 1.00 90.44 72 VAL A N 1
ATOM 562 C CA . VAL A 1 72 ? 8.839 -1.663 -2.515 1.00 90.44 72 VAL A CA 1
ATOM 563 C C . VAL A 1 72 ? 10.006 -1.710 -1.532 1.00 90.44 72 VAL A C 1
ATOM 565 O O . VAL A 1 72 ? 11.166 -1.521 -1.909 1.00 90.44 72 VAL A O 1
ATOM 568 N N . ASP A 1 73 ? 9.704 -1.970 -0.259 1.00 85.25 73 ASP A N 1
ATOM 569 C CA . ASP A 1 73 ? 10.737 -2.349 0.702 1.00 85.25 73 ASP A CA 1
ATOM 570 C C . ASP A 1 73 ? 11.177 -3.812 0.491 1.00 85.25 73 ASP A C 1
ATOM 572 O O . ASP A 1 73 ? 10.660 -4.531 -0.367 1.00 85.25 73 ASP A O 1
ATOM 576 N N . ASN A 1 74 ? 12.167 -4.264 1.260 1.00 84.50 74 ASN A N 1
ATOM 577 C CA . ASN A 1 74 ? 12.748 -5.598 1.087 1.00 84.50 74 ASN A CA 1
ATOM 578 C C . ASN A 1 74 ? 11.971 -6.700 1.823 1.00 84.50 74 ASN A C 1
ATOM 580 O O . ASN A 1 74 ? 12.549 -7.737 2.151 1.00 84.50 74 ASN A O 1
ATOM 584 N N . TRP A 1 75 ? 10.675 -6.509 2.103 1.00 88.31 75 TRP A N 1
ATOM 585 C CA . TRP A 1 75 ? 9.847 -7.581 2.650 1.00 88.31 75 TRP A CA 1
ATOM 586 C C . TRP A 1 75 ? 9.755 -8.743 1.637 1.00 88.31 75 TRP A C 1
ATOM 588 O O . TRP A 1 75 ? 9.211 -8.543 0.548 1.00 88.31 75 TRP A O 1
ATOM 598 N N . PRO A 1 76 ? 10.233 -9.972 1.960 1.00 90.50 76 PRO A N 1
ATOM 599 C CA . PRO A 1 76 ? 10.394 -11.039 0.964 1.00 90.50 76 PRO A CA 1
ATOM 600 C C . PRO A 1 76 ? 9.143 -11.392 0.163 1.00 90.50 76 PRO A C 1
ATOM 602 O O . PRO A 1 76 ? 9.238 -11.811 -0.984 1.00 90.50 76 PRO A O 1
ATOM 605 N N . VAL A 1 77 ? 7.953 -11.197 0.741 1.00 93.00 77 VAL A N 1
ATOM 606 C CA . VAL A 1 77 ? 6.683 -11.524 0.079 1.00 93.00 77 VAL A CA 1
ATOM 607 C C . VAL A 1 77 ? 6.464 -10.739 -1.216 1.00 93.00 77 VAL A C 1
ATOM 609 O O . VAL A 1 77 ? 5.772 -11.237 -2.098 1.00 93.00 77 VAL A O 1
ATOM 612 N N . HIS A 1 78 ? 7.071 -9.555 -1.367 1.00 91.81 78 HIS A N 1
ATOM 613 C CA . HIS A 1 78 ? 7.022 -8.794 -2.618 1.00 91.81 78 HIS A CA 1
ATOM 614 C C . HIS A 1 78 ? 7.619 -9.569 -3.798 1.00 91.81 78 HIS A C 1
ATOM 616 O O . HIS A 1 78 ? 7.245 -9.314 -4.937 1.00 91.81 78 HIS A O 1
ATOM 622 N N . PHE A 1 79 ? 8.496 -10.535 -3.519 1.00 93.69 79 PHE A N 1
ATOM 623 C CA . PHE A 1 79 ? 9.201 -11.348 -4.506 1.00 93.69 79 PHE A CA 1
ATOM 624 C C . PHE A 1 79 ? 8.715 -12.804 -4.537 1.00 93.69 79 PHE A C 1
ATOM 626 O O . PHE A 1 79 ? 9.353 -13.655 -5.157 1.00 93.69 79 PHE A O 1
ATOM 633 N N . HIS A 1 80 ? 7.602 -13.117 -3.863 1.00 95.69 80 HIS A N 1
ATOM 634 C CA . HIS A 1 80 ? 6.971 -14.431 -3.970 1.00 95.69 80 HIS A CA 1
ATOM 635 C C . HIS A 1 80 ? 6.462 -14.642 -5.409 1.00 95.69 80 HIS A C 1
ATOM 637 O O . HIS A 1 80 ? 5.818 -13.731 -5.937 1.00 95.69 80 HIS A O 1
ATOM 643 N N . PRO A 1 81 ? 6.648 -15.821 -6.038 1.00 96.12 81 PRO A N 1
ATOM 644 C CA . PRO A 1 81 ? 6.270 -16.025 -7.439 1.00 96.12 81 PRO A CA 1
ATOM 645 C C . PRO A 1 81 ? 4.816 -15.664 -7.754 1.00 96.12 81 PRO A C 1
ATOM 647 O O . PRO A 1 81 ? 4.573 -14.906 -8.679 1.00 96.12 81 PRO A O 1
ATOM 650 N N . ASP A 1 82 ? 3.852 -16.089 -6.934 1.00 97.00 82 ASP A N 1
ATOM 651 C CA . ASP A 1 82 ? 2.433 -15.732 -7.116 1.00 97.00 82 ASP A CA 1
ATOM 652 C C . ASP A 1 82 ? 2.134 -14.224 -7.006 1.00 97.00 82 ASP A C 1
ATOM 654 O O . ASP A 1 82 ? 1.143 -13.757 -7.562 1.00 97.00 82 ASP A O 1
ATOM 658 N N . VAL A 1 83 ? 2.956 -13.459 -6.273 1.00 96.50 83 VAL A N 1
ATOM 659 C CA . VAL A 1 83 ? 2.831 -11.991 -6.191 1.00 96.50 83 VAL A CA 1
ATOM 660 C C . VAL A 1 83 ? 3.390 -11.338 -7.453 1.00 96.50 83 VAL A C 1
ATOM 662 O O . VAL A 1 83 ? 2.873 -10.305 -7.871 1.00 96.50 83 VAL A O 1
ATOM 665 N N . LEU A 1 84 ? 4.422 -11.930 -8.058 1.00 96.81 84 LEU A N 1
ATOM 666 C CA . LEU A 1 84 ? 5.051 -11.443 -9.288 1.00 96.81 84 LEU A CA 1
ATOM 667 C C . LEU A 1 84 ? 4.325 -11.899 -10.560 1.00 96.81 84 LEU A C 1
ATOM 669 O O . LEU A 1 84 ? 4.407 -11.215 -11.573 1.00 96.81 84 LEU A O 1
ATOM 673 N N . ALA A 1 85 ? 3.614 -13.023 -10.499 1.00 97.38 85 ALA A N 1
ATOM 674 C CA . ALA A 1 85 ? 2.958 -13.674 -11.629 1.00 97.38 85 ALA A CA 1
ATOM 675 C C . ALA A 1 85 ? 2.054 -12.770 -12.491 1.00 97.38 85 ALA A C 1
ATOM 677 O O . ALA A 1 85 ? 2.111 -12.921 -13.708 1.00 97.38 85 ALA A O 1
ATOM 678 N N . PRO A 1 86 ? 1.258 -11.831 -11.934 1.00 97.50 86 PRO A N 1
ATOM 679 C CA . PRO A 1 86 ? 0.415 -10.962 -12.753 1.00 97.50 86 PRO A CA 1
ATOM 680 C C . PRO A 1 86 ? 1.149 -9.726 -13.300 1.00 97.50 86 PRO A C 1
ATOM 682 O O . PRO A 1 86 ? 0.520 -8.856 -13.899 1.00 97.50 86 PRO A O 1
ATOM 685 N N . LEU A 1 87 ? 2.444 -9.560 -13.023 1.00 96.88 87 LEU A N 1
ATOM 686 C CA . LEU A 1 87 ? 3.216 -8.385 -13.420 1.00 96.88 87 LEU A CA 1
ATOM 687 C C . LEU A 1 87 ? 3.980 -8.660 -14.719 1.00 96.88 87 LEU A C 1
ATOM 689 O O . LEU A 1 87 ? 4.297 -9.801 -15.043 1.00 96.88 87 LEU A O 1
ATOM 693 N N . GLN A 1 88 ? 4.368 -7.600 -15.430 1.00 94.81 88 GLN A N 1
ATOM 694 C CA . GLN A 1 88 ? 5.396 -7.713 -16.471 1.00 94.81 88 GLN A CA 1
ATOM 695 C C . GLN A 1 88 ? 6.689 -8.344 -15.920 1.00 94.81 88 GLN A C 1
ATOM 697 O O . GLN A 1 88 ? 6.930 -8.355 -14.710 1.00 94.81 88 GLN A O 1
ATOM 702 N N . THR A 1 89 ? 7.567 -8.822 -16.803 1.00 94.00 89 THR A N 1
ATOM 703 C CA . THR A 1 89 ? 8.875 -9.355 -16.401 1.00 94.00 89 THR A CA 1
ATOM 704 C C . THR A 1 89 ? 9.651 -8.354 -15.542 1.00 94.00 89 THR A C 1
ATOM 706 O O . THR A 1 89 ? 9.774 -7.173 -15.879 1.00 94.00 89 THR A O 1
ATOM 709 N N . GLN A 1 90 ? 10.174 -8.841 -14.418 1.00 94.38 90 GLN A N 1
ATOM 710 C CA . GLN A 1 90 ? 10.883 -8.029 -13.437 1.00 94.38 90 GLN A CA 1
ATOM 711 C C . GLN A 1 90 ? 12.396 -8.148 -13.612 1.00 94.38 90 GLN A C 1
ATOM 713 O O . GLN A 1 90 ? 12.924 -9.238 -13.828 1.00 94.38 90 GLN A O 1
ATOM 718 N N . THR A 1 91 ? 13.089 -7.027 -13.426 1.00 93.00 91 THR A N 1
ATOM 719 C CA . THR A 1 91 ? 14.548 -6.973 -13.304 1.00 93.00 91 THR A CA 1
ATOM 720 C C . THR A 1 91 ? 14.878 -6.275 -11.996 1.00 93.00 91 THR A C 1
ATOM 722 O O . THR A 1 91 ? 14.520 -5.112 -11.806 1.00 93.00 91 THR A O 1
ATOM 725 N N . PHE A 1 92 ? 15.554 -6.982 -11.096 1.00 90.88 92 PHE A N 1
ATOM 726 C CA . PHE A 1 92 ? 15.895 -6.483 -9.768 1.00 90.88 92 PHE A CA 1
ATOM 727 C C . PHE A 1 92 ? 17.347 -6.013 -9.720 1.00 90.88 92 PHE A C 1
ATOM 729 O O . PHE A 1 92 ? 18.242 -6.686 -10.227 1.00 90.88 92 PHE A O 1
ATOM 736 N N . ALA A 1 93 ? 17.578 -4.852 -9.105 1.00 87.44 93 ALA A N 1
ATOM 737 C CA . ALA A 1 93 ? 18.922 -4.303 -8.930 1.00 87.44 93 ALA A CA 1
ATOM 738 C C . ALA A 1 93 ? 19.720 -5.058 -7.854 1.00 87.44 93 ALA A C 1
ATOM 740 O O . ALA A 1 93 ? 20.949 -5.073 -7.893 1.00 87.44 93 ALA A O 1
ATOM 741 N N . PHE A 1 94 ? 19.025 -5.694 -6.907 1.00 87.44 94 PHE A N 1
ATOM 742 C CA . PHE A 1 94 ? 19.610 -6.446 -5.805 1.00 87.44 94 PHE A CA 1
ATOM 743 C C . PHE A 1 94 ? 19.044 -7.873 -5.749 1.00 87.44 94 PHE A C 1
ATOM 745 O O . PHE A 1 94 ? 17.885 -8.097 -6.115 1.00 87.44 94 PHE A O 1
ATOM 752 N N . PRO A 1 95 ? 19.817 -8.852 -5.241 1.00 89.12 95 PRO A N 1
ATOM 753 C CA . PRO A 1 95 ? 19.323 -10.210 -5.045 1.00 89.12 95 PRO A CA 1
ATOM 754 C C . PRO A 1 95 ? 18.076 -10.246 -4.153 1.00 89.12 95 PRO A C 1
ATOM 756 O O . PRO A 1 95 ? 18.036 -9.625 -3.090 1.00 89.12 95 PRO A O 1
ATOM 759 N N . THR A 1 96 ? 17.063 -11.007 -4.561 1.00 87.12 96 THR A N 1
ATOM 760 C CA . THR A 1 96 ? 15.862 -11.249 -3.753 1.00 87.12 96 THR A CA 1
ATOM 761 C C . THR A 1 96 ? 16.132 -12.359 -2.741 1.00 87.12 96 THR A C 1
ATOM 763 O O . THR A 1 96 ? 16.545 -13.456 -3.119 1.00 87.12 96 THR A O 1
ATOM 766 N N . HIS A 1 97 ? 15.879 -12.108 -1.456 1.00 84.25 97 HIS A N 1
ATOM 767 C CA . HIS A 1 97 ? 16.008 -13.128 -0.416 1.00 84.25 97 HIS A CA 1
ATOM 768 C C . HIS A 1 97 ? 14.662 -13.815 -0.163 1.00 84.25 97 HIS A C 1
ATOM 770 O O . HIS A 1 97 ? 13.870 -13.356 0.660 1.00 84.25 97 HIS A O 1
ATOM 776 N N . ASN A 1 98 ? 14.416 -14.921 -0.867 1.00 87.62 98 ASN A N 1
ATOM 777 C CA . ASN A 1 98 ? 13.207 -15.723 -0.695 1.00 87.62 98 ASN A CA 1
ATOM 778 C C . ASN A 1 98 ? 13.472 -16.917 0.235 1.00 87.62 98 ASN A C 1
ATOM 780 O O . ASN A 1 98 ? 14.504 -17.578 0.097 1.00 87.62 98 ASN A O 1
ATOM 784 N N . PRO A 1 99 ? 12.557 -17.227 1.172 1.00 91.38 99 PRO A N 1
ATOM 785 C CA . PRO A 1 99 ? 12.650 -18.436 1.978 1.00 91.38 99 PRO A CA 1
ATOM 786 C C . PRO A 1 99 ? 12.749 -19.699 1.117 1.00 91.38 99 PRO A C 1
ATOM 788 O O . PRO A 1 99 ? 11.998 -19.867 0.162 1.00 91.38 99 PRO A O 1
ATOM 791 N N . SER A 1 100 ? 13.626 -20.630 1.498 1.00 91.50 100 SER A N 1
ATOM 792 C CA . SER A 1 100 ? 13.905 -21.854 0.727 1.00 91.50 100 SER A CA 1
ATOM 793 C C . SER A 1 100 ? 12.712 -22.800 0.557 1.00 91.50 100 SER A C 1
ATOM 795 O 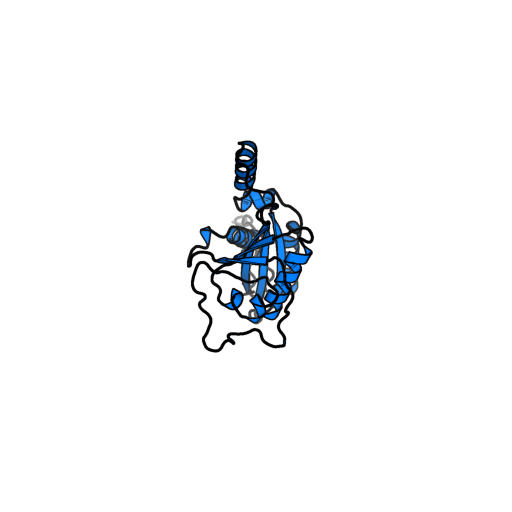O . SER A 1 100 ? 12.718 -23.634 -0.339 1.00 91.50 100 SER A O 1
ATOM 797 N N . HIS A 1 101 ? 11.698 -22.692 1.418 1.00 92.56 101 HIS A N 1
ATOM 798 C CA . HIS A 1 101 ? 10.478 -23.499 1.354 1.00 92.56 101 HIS A CA 1
ATOM 799 C C . HIS A 1 101 ? 9.404 -22.902 0.430 1.00 92.56 101 HIS A C 1
ATOM 801 O O . HIS A 1 101 ? 8.325 -23.481 0.305 1.00 92.56 101 HIS A O 1
ATOM 807 N N . TRP A 1 102 ? 9.644 -21.728 -0.162 1.00 94.25 102 TRP A N 1
ATOM 808 C CA . TRP A 1 102 ? 8.739 -21.141 -1.149 1.00 94.25 102 TRP A CA 1
ATOM 809 C C . TRP A 1 102 ? 8.963 -21.768 -2.522 1.00 94.25 102 TRP A C 1
ATOM 811 O O . TRP A 1 102 ? 10.078 -22.196 -2.825 1.00 94.25 102 TRP A O 1
ATOM 821 N N . PRO A 1 103 ? 7.922 -21.819 -3.371 1.00 93.50 103 PRO A N 1
ATOM 822 C CA . PRO A 1 103 ? 8.111 -22.235 -4.748 1.00 93.50 103 PRO A CA 1
ATOM 823 C C . PRO A 1 103 ? 9.027 -21.242 -5.479 1.00 93.50 103 PRO A C 1
ATOM 825 O O . PRO A 1 103 ? 9.132 -20.072 -5.105 1.00 93.50 103 PRO A O 1
ATOM 828 N N . THR A 1 104 ? 9.686 -21.712 -6.536 1.00 92.56 104 THR A N 1
ATOM 829 C CA . THR A 1 104 ? 10.466 -20.869 -7.456 1.00 92.56 104 THR A CA 1
ATOM 830 C C . THR A 1 104 ? 9.622 -20.337 -8.611 1.00 92.56 104 THR A C 1
ATOM 832 O O . THR A 1 104 ? 9.981 -19.335 -9.220 1.00 92.56 104 THR A O 1
ATOM 835 N N . GLU A 1 105 ? 8.489 -20.984 -8.888 1.00 94.69 105 GLU A N 1
ATOM 836 C CA . GLU A 1 105 ? 7.550 -20.639 -9.955 1.00 94.69 105 GLU A CA 1
ATOM 837 C C . GLU A 1 105 ? 6.155 -20.349 -9.385 1.00 94.69 105 GLU A C 1
ATOM 839 O O . GLU A 1 105 ? 5.827 -20.831 -8.293 1.00 94.69 105 GLU A O 1
ATOM 844 N N . PRO A 1 106 ? 5.322 -19.563 -10.088 1.00 95.94 106 PRO A N 1
ATOM 845 C CA . PRO A 1 106 ? 3.950 -19.314 -9.669 1.00 95.94 106 PRO A CA 1
ATOM 846 C C . PRO A 1 106 ? 3.136 -20.600 -9.504 1.00 95.94 106 PRO A C 1
ATOM 848 O O . PRO A 1 106 ? 3.203 -21.523 -10.318 1.00 95.94 106 PRO A O 1
ATOM 851 N N . THR A 1 107 ? 2.315 -20.657 -8.459 1.00 95.50 107 THR A N 1
ATOM 852 C CA . THR A 1 107 ? 1.349 -21.740 -8.278 1.00 95.50 107 THR A CA 1
ATOM 853 C C . THR A 1 107 ? 0.193 -21.614 -9.273 1.00 95.50 107 THR A C 1
ATOM 855 O O . THR A 1 107 ? -0.091 -20.547 -9.813 1.00 95.50 107 THR A O 1
ATOM 858 N N . ARG A 1 108 ? -0.571 -22.697 -9.467 1.00 93.31 108 ARG A N 1
ATOM 859 C CA . ARG A 1 108 ? -1.761 -22.694 -10.344 1.00 93.31 108 ARG A CA 1
ATOM 860 C C . ARG A 1 108 ? -2.851 -21.706 -9.917 1.00 93.31 108 ARG A C 1
ATOM 862 O O . ARG A 1 108 ? -3.694 -21.357 -10.732 1.00 93.31 108 ARG A O 1
ATOM 869 N N . ALA A 1 109 ? -2.871 -21.312 -8.644 1.00 90.69 109 ALA A N 1
ATOM 870 C CA . A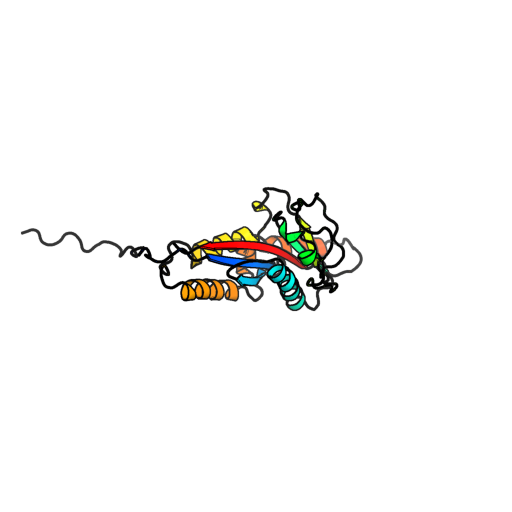LA A 1 109 ? -3.832 -20.348 -8.118 1.00 90.69 109 ALA A CA 1
ATOM 871 C C . ALA A 1 109 ? -3.396 -18.893 -8.352 1.00 90.69 109 ALA A C 1
ATOM 873 O O . ALA A 1 109 ? -4.189 -17.978 -8.121 1.00 90.69 109 ALA A O 1
ATOM 874 N N . ALA A 1 110 ? -2.148 -18.669 -8.780 1.00 93.12 110 ALA A N 1
ATOM 875 C CA . ALA A 1 110 ? -1.660 -17.343 -9.096 1.00 93.12 110 ALA A CA 1
ATOM 876 C C . ALA A 1 110 ? -2.411 -16.764 -10.298 1.00 93.12 110 ALA A C 1
ATOM 878 O O . ALA A 1 110 ? -2.839 -17.471 -11.215 1.00 93.12 110 ALA A O 1
ATOM 879 N N . LYS A 1 111 ? -2.556 -15.444 -10.296 1.00 94.12 111 LYS A N 1
ATOM 880 C CA . LYS A 1 111 ? -3.048 -14.718 -11.461 1.00 94.12 111 LYS A CA 1
ATOM 881 C C . LYS A 1 111 ? -1.873 -14.470 -12.405 1.00 94.12 111 LYS A C 1
ATOM 883 O O . LYS A 1 111 ? -0.776 -14.202 -11.933 1.00 94.12 111 LYS A O 1
ATOM 888 N N . HIS A 1 112 ? -2.110 -14.570 -13.708 1.00 93.50 112 HIS A N 1
ATOM 889 C CA . HIS A 1 112 ? -1.063 -14.558 -14.741 1.00 93.50 112 HIS A CA 1
ATOM 890 C C . HIS A 1 112 ? -1.319 -13.486 -15.809 1.00 93.50 112 HIS A C 1
ATOM 892 O O . HIS A 1 112 ? -0.974 -13.658 -16.977 1.00 93.50 112 HIS A O 1
ATOM 898 N N . ASP A 1 113 ? -1.983 -12.395 -15.425 1.00 94.25 113 ASP A N 1
ATOM 899 C CA . ASP A 1 113 ? -2.125 -11.237 -16.304 1.00 94.25 113 ASP A CA 1
ATOM 900 C C . ASP A 1 113 ? -0.765 -10.560 -16.537 1.00 94.25 113 ASP A C 1
ATOM 902 O O . ASP A 1 113 ? 0.245 -10.927 -15.945 1.00 94.25 113 ASP A O 1
ATOM 906 N N . HIS A 1 114 ? -0.726 -9.556 -17.410 1.00 93.62 114 HIS A N 1
ATOM 907 C CA . HIS A 1 114 ? 0.512 -8.864 -17.768 1.00 93.62 114 HIS A CA 1
ATOM 908 C C . HIS A 1 114 ? 0.432 -7.377 -17.408 1.00 93.62 114 HIS A C 1
ATOM 910 O O . HIS A 1 114 ? 0.502 -6.496 -18.269 1.00 93.62 114 HIS A O 1
ATOM 916 N N . LEU A 1 115 ? 0.225 -7.093 -16.118 1.00 95.50 115 LEU A N 1
ATOM 917 C CA . LEU A 1 115 ? 0.070 -5.728 -15.621 1.00 95.50 115 LEU A CA 1
ATOM 918 C C . LEU A 1 115 ? 1.343 -4.910 -15.911 1.00 95.50 115 LEU A C 1
ATOM 920 O O . LEU A 1 115 ? 2.454 -5.409 -15.697 1.00 95.50 115 LEU A O 1
ATOM 924 N N . PRO A 1 116 ? 1.224 -3.632 -16.327 1.00 94.25 116 PRO A N 1
ATOM 925 C CA . PRO A 1 116 ? 2.361 -2.779 -16.683 1.00 94.25 116 PRO A CA 1
ATOM 926 C C . PRO A 1 116 ? 3.121 -2.268 -15.443 1.00 94.25 116 PRO A C 1
ATOM 928 O O . PRO A 1 116 ? 3.582 -1.131 -15.397 1.00 94.25 116 PRO A O 1
ATOM 931 N N . ILE A 1 117 ? 3.258 -3.099 -14.411 1.00 94.94 117 ILE A N 1
ATOM 932 C CA . ILE A 1 117 ? 3.817 -2.760 -13.104 1.00 94.94 117 ILE A CA 1
ATOM 933 C C . ILE A 1 117 ? 5.234 -3.321 -12.984 1.00 94.94 117 ILE A C 1
ATOM 935 O O . ILE A 1 117 ? 5.452 -4.525 -13.090 1.00 94.94 117 ILE A O 1
ATOM 939 N N . ARG A 1 118 ? 6.212 -2.451 -12.743 1.00 94.38 118 ARG A N 1
ATOM 940 C CA . ARG A 1 118 ? 7.597 -2.829 -12.439 1.00 94.38 118 ARG A CA 1
ATOM 941 C C . ARG A 1 118 ? 7.905 -2.503 -10.990 1.00 94.38 118 ARG A C 1
ATOM 943 O O . ARG A 1 118 ? 7.715 -1.365 -10.574 1.00 94.38 118 ARG A O 1
ATOM 950 N N . LEU A 1 119 ? 8.417 -3.471 -10.246 1.00 93.12 119 LEU A N 1
ATOM 951 C CA . LEU A 1 119 ? 8.861 -3.273 -8.877 1.00 93.12 119 LEU A CA 1
ATOM 952 C C . LEU A 1 119 ? 10.285 -2.698 -8.858 1.00 93.12 119 LEU A C 1
ATOM 954 O O . LEU A 1 119 ? 11.172 -3.162 -9.572 1.00 93.12 119 LEU A O 1
ATOM 958 N N . LEU A 1 120 ? 10.502 -1.693 -8.017 1.00 90.38 120 LEU A N 1
ATOM 959 C CA . LEU A 1 120 ? 11.783 -1.060 -7.741 1.00 90.38 120 LEU A CA 1
ATOM 960 C C . LEU A 1 120 ? 12.144 -1.323 -6.279 1.00 90.38 120 LEU A C 1
ATOM 962 O O . LEU A 1 120 ? 11.412 -0.934 -5.371 1.00 90.38 120 LEU A O 1
ATOM 966 N N . GLN A 1 121 ? 13.270 -1.992 -6.050 1.00 87.19 121 GLN A N 1
ATOM 967 C CA . GLN A 1 121 ? 13.746 -2.292 -4.702 1.00 87.19 121 GLN A CA 1
ATOM 968 C C . GLN A 1 121 ? 14.360 -1.056 -4.053 1.00 87.19 121 GLN A C 1
ATOM 970 O O . GLN A 1 121 ? 15.200 -0.378 -4.651 1.00 87.19 121 GLN A O 1
ATOM 975 N N . LEU A 1 122 ? 14.007 -0.819 -2.794 1.00 84.56 122 LEU A N 1
ATOM 976 C CA . LEU A 1 122 ? 14.783 0.067 -1.941 1.00 84.56 122 LEU A CA 1
ATOM 977 C C . LEU A 1 122 ? 16.057 -0.631 -1.440 1.00 84.56 122 LEU A C 1
ATOM 979 O O . LEU A 1 122 ? 16.049 -1.836 -1.172 1.00 84.56 122 LEU A O 1
ATOM 983 N N . PRO A 1 123 ? 17.156 0.115 -1.236 1.00 81.69 123 PRO A N 1
ATOM 984 C CA . PRO A 1 123 ? 18.287 -0.389 -0.472 1.00 81.69 123 PRO A CA 1
ATOM 985 C C . PRO A 1 123 ? 17.842 -0.884 0.911 1.00 81.69 123 PRO A C 1
ATOM 987 O O . PRO A 1 123 ? 16.968 -0.296 1.558 1.00 81.69 123 PRO A O 1
ATOM 990 N N . THR A 1 124 ? 18.456 -1.968 1.387 1.00 76.69 124 THR A N 1
ATOM 991 C CA . THR A 1 124 ? 18.158 -2.518 2.716 1.00 76.69 124 THR A CA 1
ATOM 992 C C . THR A 1 124 ? 18.419 -1.468 3.797 1.00 76.69 124 THR A C 1
ATOM 994 O O . THR A 1 124 ? 19.412 -0.748 3.741 1.00 76.69 124 THR A O 1
ATOM 997 N N . TYR A 1 125 ? 17.530 -1.397 4.792 1.00 71.50 125 TYR A N 1
ATOM 998 C CA . TYR A 1 125 ? 17.578 -0.424 5.890 1.00 71.50 125 TYR A CA 1
ATOM 999 C C . TYR A 1 125 ? 17.481 1.046 5.469 1.00 71.50 125 TYR A C 1
ATOM 1001 O O . TYR A 1 125 ? 17.921 1.893 6.232 1.00 71.50 125 TYR A O 1
ATOM 1009 N N . ALA A 1 126 ? 16.854 1.373 4.332 1.00 76.31 126 ALA A N 1
ATOM 1010 C CA . ALA A 1 126 ? 16.647 2.759 3.902 1.00 76.31 126 ALA A CA 1
ATOM 1011 C C . ALA A 1 126 ? 15.176 3.237 3.980 1.00 76.31 126 ALA A C 1
ATOM 1013 O O . ALA A 1 126 ? 14.641 3.726 2.983 1.00 76.31 126 ALA A O 1
ATOM 1014 N N . PRO A 1 127 ? 14.485 3.149 5.140 1.00 72.12 127 PRO A N 1
ATOM 1015 C CA . PRO A 1 127 ? 13.095 3.603 5.253 1.00 72.12 127 PRO A CA 1
ATOM 1016 C C . PRO A 1 127 ? 12.942 5.110 4.983 1.00 72.12 127 PRO A C 1
ATOM 1018 O O . PRO A 1 127 ? 11.888 5.550 4.535 1.00 72.12 127 PRO A O 1
ATOM 1021 N N . TRP A 1 128 ? 13.997 5.912 5.180 1.00 77.81 128 TRP A N 1
ATOM 1022 C CA . TRP A 1 128 ? 13.988 7.347 4.857 1.00 77.81 128 TRP A CA 1
ATOM 1023 C C . TRP A 1 128 ? 13.812 7.639 3.358 1.00 77.81 128 TRP A C 1
ATOM 1025 O O . TRP A 1 128 ? 13.451 8.761 3.010 1.00 77.81 128 TRP A O 1
ATOM 1035 N N . LEU A 1 129 ? 14.038 6.650 2.482 1.00 77.88 129 LEU A N 1
ATOM 1036 C CA . LEU A 1 129 ? 13.793 6.755 1.041 1.00 77.88 129 LEU A CA 1
ATOM 1037 C C . LEU A 1 129 ? 12.346 6.441 0.646 1.00 77.88 129 LEU A C 1
ATOM 1039 O O . LEU A 1 129 ? 12.004 6.624 -0.518 1.00 77.88 129 LEU A O 1
ATOM 1043 N N . ASN A 1 130 ? 11.498 5.984 1.573 1.00 85.06 130 ASN A N 1
ATOM 1044 C CA . ASN A 1 130 ? 10.104 5.664 1.285 1.00 85.06 130 ASN A CA 1
ATOM 1045 C C . ASN A 1 130 ? 9.152 6.725 1.877 1.00 85.06 130 ASN A C 1
ATOM 1047 O O . ASN A 1 130 ? 8.763 6.627 3.041 1.00 85.06 130 ASN A O 1
ATOM 1051 N N . PRO A 1 131 ? 8.733 7.745 1.104 1.00 86.69 131 PRO A N 1
ATOM 1052 C CA . PRO A 1 131 ? 7.766 8.761 1.521 1.00 86.69 131 PRO A CA 1
ATOM 1053 C C . PRO A 1 131 ? 6.493 8.235 2.194 1.00 86.69 131 PRO A C 1
ATOM 1055 O O . PRO A 1 131 ? 5.936 8.926 3.050 1.00 86.69 131 PRO A O 1
ATOM 1058 N N . ILE A 1 132 ? 6.049 7.012 1.876 1.00 89.31 132 ILE A N 1
ATOM 1059 C CA . ILE A 1 132 ? 4.867 6.421 2.516 1.00 89.31 132 ILE A CA 1
ATOM 1060 C C . ILE A 1 132 ? 5.059 6.207 4.030 1.00 89.31 132 ILE A C 1
ATOM 1062 O O . ILE A 1 132 ? 4.084 6.195 4.773 1.00 89.31 132 ILE A O 1
ATOM 1066 N N . GLU A 1 133 ? 6.298 6.140 4.532 1.00 89.44 133 GLU A N 1
ATOM 1067 C CA . GLU A 1 133 ? 6.568 6.104 5.977 1.00 89.44 133 GLU A CA 1
ATOM 1068 C C . GLU A 1 133 ? 6.057 7.343 6.697 1.00 89.44 133 GLU A C 1
ATOM 1070 O O . GLU A 1 133 ? 5.572 7.268 7.828 1.00 89.44 133 GLU A O 1
ATOM 1075 N N . LYS A 1 134 ? 6.142 8.502 6.037 1.00 91.75 134 LYS A N 1
ATOM 1076 C CA . LYS A 1 134 ? 5.599 9.737 6.592 1.00 91.75 134 LYS A CA 1
ATOM 1077 C C . LYS A 1 134 ? 4.074 9.674 6.622 1.00 91.75 134 LYS A C 1
ATOM 1079 O O . LYS A 1 134 ? 3.506 10.084 7.627 1.00 91.75 134 LYS A O 1
ATOM 1084 N N . LEU A 1 135 ? 3.420 9.095 5.609 1.00 93.38 135 LEU A N 1
ATOM 1085 C CA . LEU A 1 135 ? 1.972 8.839 5.646 1.00 93.38 135 LEU A CA 1
ATOM 1086 C C . LEU A 1 135 ? 1.593 7.919 6.819 1.00 93.38 135 LEU A C 1
ATOM 1088 O O . LEU A 1 135 ? 0.631 8.198 7.530 1.00 93.38 135 LEU A O 1
ATOM 1092 N N . TRP A 1 136 ? 2.359 6.860 7.083 1.00 92.62 136 TRP A N 1
ATOM 1093 C CA . TRP A 1 136 ? 2.091 5.988 8.232 1.00 92.62 136 TRP A CA 1
ATOM 1094 C C . TRP A 1 136 ? 2.289 6.686 9.569 1.00 92.62 136 TRP A C 1
ATOM 1096 O O . TRP A 1 136 ? 1.486 6.500 10.482 1.00 92.62 136 TRP A O 1
ATOM 1106 N N . ARG A 1 137 ? 3.312 7.536 9.674 1.00 91.88 137 ARG A N 1
ATOM 1107 C CA . ARG A 1 137 ? 3.512 8.382 10.849 1.00 91.88 137 ARG A CA 1
ATOM 1108 C C . ARG A 1 137 ? 2.358 9.367 11.044 1.00 91.88 137 ARG A C 1
ATOM 1110 O O . ARG A 1 137 ? 1.899 9.507 12.172 1.00 91.88 137 ARG A O 1
ATOM 1117 N N . TYR A 1 138 ? 1.873 9.989 9.970 1.00 92.69 138 TYR A N 1
ATOM 1118 C CA . TYR A 1 138 ? 0.694 10.857 9.994 1.00 92.69 138 TYR A CA 1
ATOM 1119 C C . TYR A 1 138 ? -0.535 10.102 10.502 1.00 92.69 138 TYR A C 1
ATOM 1121 O O . TYR A 1 138 ? -1.142 10.502 11.489 1.00 92.69 138 TYR A O 1
ATOM 1129 N N . LEU A 1 139 ? -0.849 8.949 9.901 1.00 92.94 139 LEU A N 1
ATOM 1130 C CA . LEU A 1 139 ? -1.985 8.126 10.316 1.00 92.94 139 LEU A CA 1
ATOM 1131 C C . LEU A 1 139 ? -1.876 7.704 11.788 1.00 92.94 139 LEU A C 1
ATOM 1133 O O . LEU A 1 139 ? -2.871 7.703 12.512 1.00 92.94 139 LEU A O 1
ATOM 1137 N N . TYR A 1 140 ? -0.666 7.363 12.241 1.00 90.19 140 TYR A N 1
ATOM 1138 C CA . TYR A 1 140 ? -0.429 7.041 13.641 1.00 90.19 140 TYR A CA 1
ATOM 1139 C C . TYR A 1 140 ? -0.736 8.225 14.555 1.00 90.19 140 TYR A C 1
ATOM 1141 O O . TYR A 1 140 ? -1.480 8.055 15.514 1.00 90.19 140 TYR A O 1
ATOM 1149 N N . GLN A 1 141 ? -0.210 9.411 14.251 1.00 90.38 141 GLN A N 1
ATOM 1150 C CA . GLN A 1 141 ? -0.422 10.618 15.053 1.00 90.38 141 GLN A CA 1
ATOM 1151 C C . GLN A 1 141 ? -1.899 11.024 15.119 1.00 90.38 141 GLN A C 1
ATOM 1153 O O . GLN A 1 141 ? -2.384 11.351 16.196 1.00 90.38 141 GLN A O 1
ATOM 1158 N N . GLU A 1 142 ? -2.614 10.944 13.997 1.00 88.62 142 GLU A N 1
ATOM 1159 C CA . GLU A 1 142 ? -3.993 11.432 13.887 1.00 88.62 142 GLU A CA 1
ATOM 1160 C C . GLU A 1 142 ? -5.052 10.457 14.414 1.00 88.62 142 GLU A C 1
ATOM 1162 O O . GLU A 1 142 ? -6.141 10.876 14.804 1.00 88.62 142 GLU A O 1
ATOM 1167 N N . VAL A 1 143 ? -4.781 9.148 14.370 1.00 88.25 143 VAL A N 1
ATOM 1168 C CA . VAL A 1 143 ? -5.806 8.122 14.649 1.00 88.25 143 VAL A CA 1
ATOM 1169 C C . VAL A 1 143 ? -5.412 7.173 15.758 1.00 88.25 143 VAL A C 1
ATOM 1171 O O . VAL A 1 143 ? -6.265 6.749 16.532 1.00 88.25 143 VAL A O 1
ATOM 1174 N N . LEU A 1 144 ? -4.145 6.769 15.793 1.00 84.81 144 LEU A N 1
ATOM 1175 C CA . LEU A 1 144 ? -3.715 5.631 16.601 1.00 84.81 144 LEU A CA 1
ATOM 1176 C C . LEU A 1 144 ? -3.090 6.062 17.923 1.00 84.81 144 LEU A C 1
ATOM 1178 O O . LEU A 1 144 ? -3.122 5.312 18.897 1.00 84.81 144 LEU A O 1
ATOM 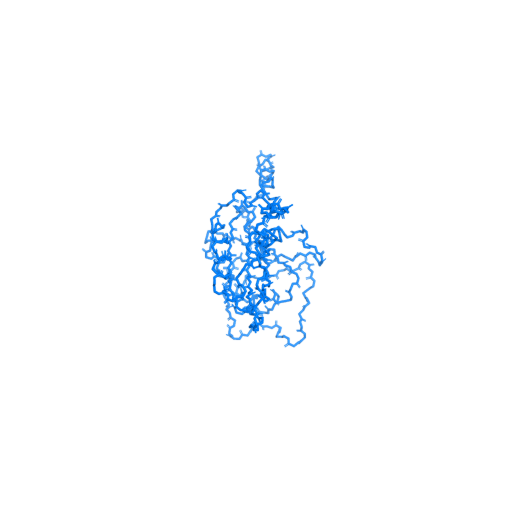1182 N N . HIS A 1 145 ? -2.511 7.256 17.964 1.00 83.00 145 HIS A N 1
ATOM 1183 C CA . HIS A 1 145 ? -1.868 7.769 19.152 1.00 83.00 145 HIS A CA 1
ATOM 1184 C C . HIS A 1 145 ? -2.916 8.067 20.229 1.00 83.00 145 HIS A C 1
ATOM 1186 O O . HIS A 1 145 ? -3.807 8.885 20.024 1.00 83.00 145 HIS A O 1
ATOM 1192 N N . LEU A 1 146 ? -2.805 7.381 21.373 1.00 79.88 146 LEU A N 1
ATOM 1193 C CA . LEU A 1 146 ? -3.697 7.529 22.533 1.00 79.88 146 LEU A CA 1
ATOM 1194 C C . LEU A 1 146 ? -5.194 7.375 22.196 1.00 79.88 146 LEU A C 1
ATOM 1196 O O . LEU A 1 146 ? -6.052 8.024 22.793 1.00 79.88 146 LEU A O 1
ATOM 1200 N N . HIS A 1 147 ? -5.516 6.501 21.240 1.00 79.81 147 HIS A N 1
ATOM 1201 C CA . HIS A 1 147 ? -6.898 6.269 20.839 1.00 79.81 147 HIS A CA 1
ATOM 1202 C C . HIS A 1 147 ? -7.729 5.636 21.970 1.00 79.81 147 HIS A C 1
ATOM 1204 O O . HIS A 1 147 ? -7.254 4.778 22.712 1.00 79.81 147 HIS A O 1
ATOM 1210 N N . GLN A 1 148 ? -9.018 5.964 22.047 1.00 79.69 148 GLN A N 1
ATOM 1211 C CA . GLN A 1 148 ? -9.923 5.448 23.091 1.00 79.69 148 GLN A CA 1
ATOM 1212 C C . GLN A 1 148 ? -10.731 4.211 22.662 1.00 79.69 148 GLN A C 1
ATOM 1214 O O . GLN A 1 148 ? -11.576 3.718 23.401 1.00 79.69 148 GLN A O 1
ATOM 1219 N N . PHE A 1 149 ? -10.480 3.677 21.465 1.00 79.75 149 PHE A N 1
ATOM 1220 C CA . PHE A 1 149 ? -11.249 2.575 20.877 1.00 79.75 149 PHE A CA 1
ATOM 1221 C C . PHE A 1 149 ? -10.853 1.173 21.384 1.00 79.75 149 PHE A C 1
ATOM 1223 O O . PHE A 1 149 ? -10.863 0.224 20.602 1.00 79.75 149 PHE A O 1
ATOM 1230 N N . SER A 1 150 ? -10.482 1.020 22.660 1.00 73.25 150 SER A N 1
ATOM 1231 C CA . SER A 1 150 ? -9.943 -0.240 23.208 1.00 73.25 150 SER A CA 1
ATOM 1232 C C . SER A 1 150 ? -10.874 -1.444 22.986 1.00 73.25 150 SER A C 1
ATOM 1234 O O . SER A 1 150 ? -10.430 -2.476 22.489 1.00 73.25 150 SER A O 1
ATOM 1236 N N . ASP A 1 151 ? -12.179 -1.284 23.229 1.00 80.69 151 ASP A N 1
ATOM 1237 C CA . ASP A 1 151 ? -13.206 -2.303 22.932 1.00 80.69 151 ASP A CA 1
ATOM 1238 C C . ASP A 1 151 ? -13.951 -2.079 21.605 1.00 80.69 151 ASP A C 1
ATOM 1240 O O . ASP A 1 151 ? -14.735 -2.922 21.163 1.00 80.69 151 ASP A O 1
ATOM 1244 N N . LEU A 1 152 ? -13.702 -0.949 20.943 1.00 85.38 152 LEU A N 1
ATOM 1245 C CA . LEU A 1 152 ? -14.443 -0.483 19.769 1.00 85.38 152 LEU A CA 1
ATOM 1246 C C . LEU A 1 152 ? -13.636 -0.716 18.487 1.00 85.38 152 LEU A C 1
ATOM 1248 O O . LEU A 1 152 ? -13.423 0.189 17.680 1.00 85.38 152 LEU A O 1
ATOM 1252 N N . TRP A 1 153 ? -13.183 -1.956 18.299 1.00 86.44 153 TRP A N 1
ATOM 1253 C CA . TRP A 1 153 ? -12.274 -2.333 17.213 1.00 86.44 153 TRP A CA 1
ATOM 1254 C C . TRP A 1 153 ? -12.785 -1.969 15.814 1.00 86.44 153 TRP A C 1
ATOM 1256 O O . TRP A 1 153 ? -12.024 -1.489 14.971 1.00 86.44 153 TRP A O 1
ATOM 1266 N N . ASP A 1 154 ? -14.078 -2.166 15.556 1.00 89.50 154 ASP A N 1
ATOM 1267 C CA . ASP A 1 154 ? -14.675 -1.801 14.270 1.00 89.50 154 ASP A CA 1
ATOM 1268 C C . ASP A 1 154 ? -14.668 -0.287 14.041 1.00 89.50 154 ASP A C 1
ATOM 1270 O O . ASP A 1 154 ? -14.377 0.155 12.931 1.00 89.50 154 ASP A O 1
ATOM 1274 N N . GLN A 1 155 ? -14.865 0.507 15.097 1.00 90.81 155 GLN A N 1
ATOM 1275 C CA . GLN A 1 155 ? -14.790 1.965 15.010 1.00 90.81 155 GLN A CA 1
ATOM 1276 C C . GLN A 1 155 ? -13.358 2.443 14.766 1.00 90.81 155 GLN A C 1
ATOM 1278 O O . GLN A 1 155 ? -13.154 3.364 13.980 1.00 90.81 155 GLN A O 1
ATOM 1283 N N . LEU A 1 156 ? -12.353 1.795 15.370 1.00 89.94 156 LEU A N 1
ATOM 1284 C CA . LEU A 1 156 ? -10.951 2.101 15.080 1.00 89.94 156 LEU A CA 1
ATOM 1285 C C . LEU A 1 156 ? -10.617 1.822 13.610 1.00 89.94 156 LEU A C 1
ATOM 1287 O O . LEU A 1 156 ? -10.030 2.669 12.939 1.00 89.94 156 LEU A O 1
ATOM 1291 N N . LYS A 1 157 ? -11.027 0.658 13.085 1.00 91.25 157 LYS A N 1
ATOM 1292 C CA . LYS A 1 157 ? -10.859 0.332 11.659 1.00 91.25 157 LYS A CA 1
ATOM 1293 C C . LYS A 1 157 ? -11.539 1.369 10.766 1.00 91.25 157 LYS A C 1
ATOM 1295 O O . LYS A 1 157 ? -10.904 1.840 9.827 1.00 91.25 157 LYS A O 1
ATOM 1300 N N . GLN A 1 158 ? -12.769 1.762 11.100 1.00 92.81 158 GLN A N 1
ATOM 1301 C CA . GLN A 1 158 ? -13.515 2.783 10.371 1.00 92.81 158 GLN A CA 1
ATOM 1302 C C . GLN A 1 158 ? -12.818 4.149 10.415 1.00 92.81 158 GLN A C 1
ATOM 1304 O O . GLN A 1 158 ? -12.672 4.778 9.377 1.00 92.81 158 GLN A O 1
ATOM 1309 N N . LYS A 1 159 ? -12.312 4.590 11.571 1.00 93.06 159 LYS A N 1
ATOM 1310 C CA . LYS A 1 159 ? -11.549 5.845 11.700 1.00 93.06 159 LYS A CA 1
ATOM 1311 C C . LYS A 1 159 ? -10.293 5.857 10.836 1.00 93.06 159 LYS A C 1
ATOM 1313 O O . LYS A 1 159 ? -9.950 6.888 10.262 1.00 93.06 159 LYS A O 1
ATOM 1318 N N . ILE A 1 160 ? -9.619 4.714 10.726 1.00 93.56 160 ILE A N 1
ATOM 1319 C CA . ILE A 1 160 ? -8.471 4.567 9.831 1.00 93.56 160 ILE A CA 1
ATOM 1320 C C . ILE A 1 160 ? -8.907 4.708 8.364 1.00 93.56 160 ILE A C 1
ATOM 1322 O O . ILE A 1 160 ? -8.286 5.469 7.625 1.00 93.56 160 ILE A O 1
ATOM 1326 N N . THR A 1 161 ? -9.981 4.022 7.960 1.00 95.19 161 THR A N 1
ATOM 1327 C CA . THR A 1 161 ? -10.584 4.139 6.621 1.00 95.19 161 THR A CA 1
ATOM 1328 C C . THR A 1 161 ? -10.973 5.585 6.311 1.00 95.19 161 THR A C 1
ATOM 1330 O O . THR A 1 161 ? -10.481 6.145 5.339 1.00 95.19 161 THR A O 1
ATOM 1333 N N . GLU A 1 162 ? -11.721 6.246 7.200 1.00 95.56 162 GLU A N 1
ATOM 1334 C CA . GLU A 1 162 ? -12.139 7.651 7.072 1.00 95.56 162 GLU A CA 1
ATOM 1335 C C . GLU A 1 162 ? -10.963 8.615 6.869 1.00 95.56 162 GLU A C 1
ATOM 1337 O O . GLU A 1 162 ? -11.122 9.668 6.253 1.00 95.56 162 GLU A O 1
ATOM 1342 N N . ARG A 1 163 ? -9.786 8.304 7.422 1.00 95.12 163 ARG A N 1
ATOM 1343 C CA . ARG A 1 163 ? -8.586 9.135 7.268 1.00 95.12 163 ARG A CA 1
ATOM 1344 C C . ARG A 1 163 ? -7.840 8.852 5.979 1.00 95.12 163 ARG A C 1
ATOM 1346 O O . ARG A 1 163 ? -7.407 9.796 5.332 1.00 95.12 163 ARG A O 1
ATOM 1353 N N . LEU A 1 164 ? -7.713 7.589 5.585 1.00 95.56 164 LEU A N 1
ATOM 1354 C CA . LEU A 1 164 ? -7.077 7.235 4.316 1.00 95.56 164 LEU A CA 1
ATOM 1355 C C . LEU A 1 164 ? -7.931 7.644 3.107 1.00 95.56 164 LEU A C 1
ATOM 1357 O O . LEU A 1 164 ? -7.375 8.066 2.096 1.00 95.56 164 LEU A O 1
ATOM 1361 N N . ASP A 1 165 ? -9.259 7.612 3.229 1.00 97.06 165 ASP A N 1
ATOM 1362 C CA . ASP A 1 165 ? -10.186 8.007 2.162 1.00 97.06 165 ASP A CA 1
ATOM 1363 C C . ASP A 1 165 ? -10.079 9.496 1.796 1.00 97.06 165 ASP A C 1
ATOM 1365 O O . ASP A 1 165 ? -10.341 9.869 0.653 1.00 97.06 165 ASP A O 1
ATOM 1369 N N . GLN A 1 166 ? -9.596 10.350 2.708 1.00 96.81 166 GLN A N 1
ATOM 1370 C CA . GLN A 1 166 ? -9.290 11.759 2.402 1.00 96.81 166 GLN A CA 1
ATOM 1371 C C . GLN A 1 166 ? -8.192 11.910 1.346 1.00 96.81 166 GLN A C 1
ATOM 1373 O O . GLN A 1 166 ? -8.098 12.947 0.693 1.00 96.81 166 GLN A O 1
ATOM 1378 N N . PHE A 1 167 ? -7.375 10.873 1.164 1.00 96.62 167 PHE A N 1
ATOM 1379 C CA . PHE A 1 167 ? -6.309 10.823 0.175 1.00 96.62 167 PHE A CA 1
ATOM 1380 C C . PHE A 1 167 ? -6.650 9.901 -0.999 1.00 96.62 167 PHE A C 1
ATOM 1382 O O . PHE A 1 167 ? -5.778 9.595 -1.799 1.00 96.62 167 PHE A O 1
ATOM 1389 N N . ALA A 1 168 ? -7.906 9.468 -1.163 1.00 95.12 168 ALA A N 1
ATOM 1390 C CA . ALA A 1 168 ? -8.304 8.650 -2.314 1.00 95.12 168 ALA A CA 1
ATOM 1391 C C . ALA A 1 168 ? -8.186 9.403 -3.658 1.00 95.12 168 ALA A C 1
ATOM 1393 O O . ALA A 1 168 ? -8.114 8.781 -4.724 1.00 95.12 168 ALA A O 1
ATOM 1394 N N . LEU A 1 169 ? -8.177 10.737 -3.620 1.00 94.38 169 LEU A N 1
ATOM 1395 C CA . LEU A 1 169 ? -7.985 11.644 -4.753 1.00 94.38 169 LEU A CA 1
ATOM 1396 C C . LEU A 1 169 ? -6.662 12.420 -4.606 1.00 94.38 169 LEU A C 1
ATOM 1398 O O . LEU A 1 169 ? -6.081 12.407 -3.518 1.00 94.38 169 LEU A O 1
ATOM 1402 N N . PRO A 1 170 ? -6.176 13.086 -5.675 1.00 93.62 170 PRO A N 1
ATOM 1403 C CA . PRO A 1 170 ? -5.000 13.951 -5.608 1.00 93.62 170 PRO A CA 1
ATOM 1404 C C . PRO A 1 170 ? -5.003 14.884 -4.390 1.00 93.62 170 PRO A C 1
ATOM 1406 O O . PRO A 1 170 ? -5.988 15.576 -4.130 1.00 93.62 170 PRO A O 1
ATOM 1409 N N . SER A 1 171 ? -3.888 14.915 -3.657 1.00 94.50 171 SER A N 1
ATOM 1410 C CA . SER A 1 171 ? -3.735 15.669 -2.414 1.00 94.50 171 SER A CA 1
ATOM 1411 C C . SER A 1 171 ? -2.408 16.439 -2.382 1.00 94.50 171 SER A C 1
ATOM 1413 O O . SER A 1 171 ? -1.374 15.905 -1.965 1.00 94.50 171 SER A O 1
ATOM 1415 N N . PRO A 1 172 ? -2.422 17.737 -2.748 1.00 92.31 172 PRO A N 1
ATOM 1416 C CA . PRO A 1 172 ? -1.259 18.616 -2.607 1.00 92.31 172 PRO A CA 1
ATOM 1417 C C . PRO A 1 172 ? -0.782 18.736 -1.156 1.00 92.31 172 PRO A C 1
ATOM 1419 O O . PRO A 1 172 ? 0.418 18.848 -0.904 1.00 92.31 172 PRO A O 1
ATOM 1422 N N . PHE A 1 173 ? -1.716 18.671 -0.199 1.00 94.12 173 PHE A N 1
ATOM 1423 C CA . PHE A 1 173 ? -1.398 18.621 1.225 1.00 94.12 173 PHE A CA 1
ATOM 1424 C C . PHE A 1 173 ? -0.529 17.405 1.547 1.00 94.12 173 PHE A C 1
ATOM 1426 O O . PHE A 1 173 ? 0.536 17.561 2.144 1.00 94.12 173 PHE A O 1
ATOM 1433 N N . LEU A 1 174 ? -0.942 16.204 1.119 1.00 93.56 174 LEU A N 1
ATOM 1434 C CA . LEU A 1 174 ? -0.173 15.002 1.419 1.00 93.56 174 LEU A CA 1
ATOM 1435 C C . LEU A 1 174 ? 1.185 15.027 0.713 1.00 93.56 174 LEU A C 1
ATOM 1437 O O . LEU A 1 174 ? 2.188 14.709 1.347 1.00 93.56 174 LEU A O 1
ATOM 1441 N N . LEU A 1 175 ? 1.250 15.485 -0.545 1.00 91.94 175 LEU A N 1
ATOM 1442 C CA . LEU A 1 175 ? 2.523 15.692 -1.247 1.00 91.94 175 LEU A CA 1
ATOM 1443 C C . LEU A 1 175 ? 3.463 16.626 -0.481 1.00 91.94 175 LEU A C 1
ATOM 1445 O O . LEU A 1 175 ? 4.658 16.344 -0.383 1.00 91.94 175 LEU A O 1
ATOM 1449 N N . ASN A 1 176 ? 2.953 17.730 0.066 1.00 92.62 176 ASN A N 1
ATOM 1450 C CA . ASN A 1 176 ? 3.752 18.636 0.884 1.00 92.62 176 ASN A CA 1
ATOM 1451 C C . ASN A 1 176 ? 4.236 17.940 2.161 1.00 92.62 176 ASN A C 1
ATOM 1453 O O . ASN A 1 176 ? 5.436 17.926 2.434 1.00 92.62 176 ASN A O 1
ATOM 1457 N N . TYR A 1 177 ? 3.321 17.289 2.882 1.00 93.19 177 TYR A N 1
ATOM 1458 C CA . TYR A 1 177 ? 3.605 16.610 4.143 1.00 93.19 177 TYR A CA 1
ATOM 1459 C C . TYR A 1 177 ? 4.667 15.510 3.987 1.00 93.19 177 TYR A C 1
ATOM 1461 O O . TYR A 1 177 ? 5.602 15.401 4.788 1.00 93.19 177 TYR A O 1
ATOM 1469 N N . VAL A 1 178 ? 4.571 14.697 2.928 1.00 90.44 178 VAL A N 1
ATOM 1470 C CA . VAL A 1 178 ? 5.552 13.636 2.663 1.00 90.44 178 VAL A CA 1
ATOM 1471 C C . VAL A 1 178 ? 6.852 14.166 2.035 1.00 90.44 178 VAL A C 1
ATOM 1473 O O . VAL A 1 178 ? 7.862 13.459 2.017 1.00 90.44 178 VAL A O 1
ATOM 1476 N N . GLY A 1 179 ? 6.884 15.436 1.622 1.00 89.50 179 GLY A N 1
ATOM 1477 C CA . GLY A 1 179 ? 8.055 16.109 1.056 1.00 89.50 179 GLY A CA 1
ATOM 1478 C C . GLY A 1 179 ? 8.267 15.871 -0.441 1.00 89.50 179 GLY A C 1
ATOM 1479 O O . GLY A 1 179 ? 9.397 15.967 -0.903 1.00 89.50 179 GLY A O 1
ATOM 1480 N N . LEU A 1 180 ? 7.208 15.550 -1.189 1.00 86.75 180 LEU A N 1
ATOM 1481 C CA . LEU A 1 180 ? 7.244 15.295 -2.635 1.00 86.75 180 LEU A CA 1
ATOM 1482 C C . LEU A 1 180 ? 6.797 16.491 -3.492 1.00 86.75 180 LEU A C 1
ATOM 1484 O O . LEU A 1 180 ? 7.110 16.533 -4.679 1.00 86.75 180 LEU A O 1
ATOM 1488 N N . LEU A 1 181 ? 6.123 17.494 -2.911 1.00 80.38 181 LEU A N 1
ATOM 1489 C CA . LEU A 1 181 ? 5.566 18.627 -3.671 1.00 80.38 181 LEU A CA 1
ATOM 1490 C C . LEU A 1 181 ? 6.623 19.403 -4.486 1.00 80.38 181 LEU A C 1
ATOM 1492 O O . LEU A 1 181 ? 6.371 19.789 -5.624 1.00 80.38 181 LEU A O 1
ATOM 1496 N N . TYR A 1 182 ? 7.826 19.597 -3.939 1.00 64.19 182 TYR A N 1
ATOM 1497 C CA . TYR A 1 182 ? 8.905 20.328 -4.622 1.00 64.19 182 TYR A CA 1
ATOM 1498 C C . TYR A 1 182 ? 9.634 19.499 -5.693 1.00 64.19 182 TYR A C 1
ATOM 1500 O O . TYR A 1 182 ? 10.278 20.065 -6.576 1.00 64.19 182 TYR A O 1
ATOM 1508 N N . GLN A 1 183 ? 9.510 18.169 -5.658 1.00 57.31 183 GLN A N 1
ATOM 1509 C CA . GLN A 1 183 ? 10.167 17.266 -6.606 1.00 57.31 183 GLN A CA 1
ATOM 1510 C C . GLN A 1 183 ? 9.551 17.383 -8.013 1.00 57.31 183 GLN A C 1
ATOM 1512 O O . GLN A 1 183 ? 10.257 17.331 -9.021 1.00 57.31 183 GLN A O 1
ATOM 1517 N N . ILE A 1 184 ? 8.233 17.589 -8.084 1.00 56.66 184 ILE A N 1
ATOM 1518 C CA . ILE A 1 184 ? 7.488 17.731 -9.345 1.00 56.66 184 ILE A CA 1
ATOM 1519 C C . ILE A 1 184 ? 7.804 19.078 -10.004 1.00 56.66 184 ILE A C 1
ATOM 1521 O O . ILE A 1 184 ? 8.123 19.118 -11.190 1.00 56.66 184 ILE A O 1
ATOM 1525 N N . ALA A 1 185 ? 7.829 20.168 -9.228 1.00 54.09 185 ALA A N 1
ATOM 1526 C CA . ALA A 1 185 ? 8.141 21.505 -9.737 1.00 54.09 185 ALA A CA 1
ATOM 1527 C C . ALA A 1 185 ? 9.543 21.590 -10.378 1.00 54.09 185 ALA A C 1
ATOM 1529 O O . ALA A 1 185 ? 9.717 22.231 -11.412 1.00 54.09 185 ALA A O 1
ATOM 1530 N N . LEU A 1 186 ? 10.543 20.904 -9.809 1.00 49.91 186 LEU A N 1
ATOM 1531 C CA . LEU A 1 186 ? 11.899 20.851 -10.372 1.00 49.91 186 LEU A CA 1
ATOM 1532 C C . LEU A 1 186 ? 11.995 19.981 -11.629 1.00 49.91 186 LEU A C 1
ATOM 1534 O O . LEU A 1 186 ? 12.802 20.275 -12.512 1.00 49.91 186 LEU A O 1
ATOM 1538 N N . THR A 1 187 ? 11.167 18.939 -11.722 1.00 51.12 187 THR A N 1
ATOM 1539 C CA . THR A 1 187 ? 11.108 18.056 -12.892 1.00 51.12 187 THR A CA 1
ATOM 1540 C C . THR A 1 187 ? 10.455 18.776 -14.075 1.00 51.12 187 THR A C 1
ATOM 1542 O O . THR A 1 187 ? 10.974 18.705 -15.186 1.00 51.12 187 THR A O 1
ATOM 1545 N N . GLU A 1 188 ? 9.393 19.558 -13.844 1.00 51.44 188 GLU A N 1
ATOM 1546 C CA . GLU A 1 188 ? 8.782 20.403 -14.881 1.00 51.44 188 GLU A CA 1
ATOM 1547 C C . GLU A 1 188 ? 9.703 21.541 -15.348 1.00 51.44 188 GLU A C 1
ATOM 1549 O O . GLU A 1 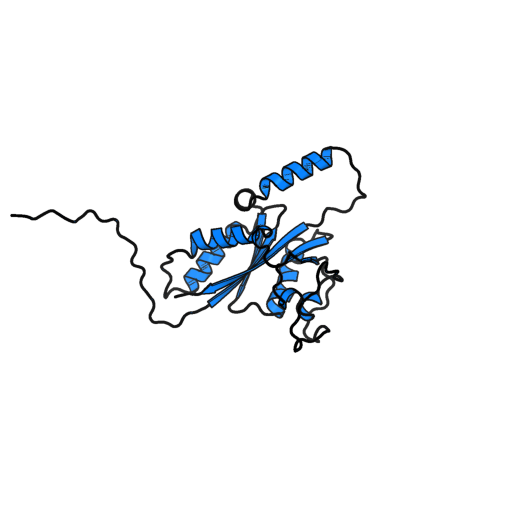188 ? 9.767 21.832 -16.544 1.00 51.44 188 GLU A O 1
ATOM 1554 N N . LEU A 1 189 ? 10.459 22.162 -14.434 1.00 49.59 189 LEU A N 1
ATOM 1555 C CA . LEU A 1 189 ? 11.447 23.188 -14.785 1.00 49.59 189 LEU A CA 1
ATOM 1556 C C . LEU A 1 189 ? 12.626 22.611 -15.587 1.00 49.59 189 LEU A C 1
ATOM 1558 O O . LEU A 1 189 ? 13.063 23.245 -16.545 1.00 49.59 189 LEU A O 1
ATOM 1562 N N . HIS A 1 190 ? 13.096 21.399 -15.265 1.00 49.72 190 HIS A N 1
ATOM 1563 C CA . HIS A 1 190 ? 14.100 20.695 -16.074 1.00 49.72 190 HIS A CA 1
ATOM 1564 C C . HIS A 1 190 ? 13.559 20.278 -17.449 1.00 49.72 190 HIS A C 1
ATOM 1566 O O . HIS A 1 190 ? 14.271 20.397 -18.444 1.00 49.72 190 HIS A O 1
ATOM 1572 N N . TYR A 1 191 ? 12.299 19.836 -17.534 1.00 49.19 191 TYR A N 1
ATOM 1573 C CA . TYR A 1 191 ? 11.679 19.432 -18.802 1.00 49.19 191 TYR A CA 1
ATOM 1574 C C . TYR A 1 191 ? 11.504 20.618 -19.766 1.00 49.19 191 TYR A C 1
ATOM 1576 O O . TYR A 1 191 ? 11.678 20.481 -20.976 1.00 49.19 191 TYR A O 1
ATOM 1584 N N . ARG A 1 192 ? 11.254 21.823 -19.234 1.00 51.62 192 ARG A N 1
ATOM 1585 C CA . ARG A 1 192 ? 11.227 23.078 -20.009 1.00 51.62 192 ARG A CA 1
ATOM 1586 C C . ARG A 1 192 ? 12.620 23.573 -20.444 1.00 51.62 192 ARG A C 1
ATOM 1588 O O . ARG A 1 192 ? 12.695 24.526 -21.213 1.00 51.62 192 ARG A O 1
ATOM 1595 N N . GLY A 1 193 ? 13.700 22.924 -19.995 1.00 49.47 193 GLY A N 1
ATOM 1596 C CA . GLY A 1 193 ? 15.101 23.251 -20.294 1.00 49.47 193 GLY A CA 1
ATOM 1597 C C . GLY A 1 193 ? 15.722 22.548 -21.512 1.00 49.47 193 GLY A C 1
ATOM 1598 O O . GLY A 1 193 ? 16.908 22.734 -21.763 1.00 49.47 193 GLY A O 1
ATOM 1599 N N . GLY A 1 194 ? 14.957 21.773 -22.292 1.00 46.94 194 GLY A N 1
ATOM 1600 C CA . GLY A 1 194 ? 15.373 21.360 -23.641 1.00 46.94 194 GLY A CA 1
ATOM 1601 C C . GLY A 1 194 ? 16.356 20.184 -23.741 1.00 46.94 194 GLY A C 1
ATOM 1602 O O . GLY A 1 194 ? 17.315 20.263 -24.504 1.00 46.94 194 GLY A O 1
ATOM 1603 N N . PHE A 1 195 ? 16.099 19.062 -23.059 1.00 40.81 195 PHE A N 1
ATOM 1604 C CA . PHE A 1 195 ? 16.733 17.777 -23.395 1.00 40.81 195 PHE A CA 1
ATOM 1605 C C . PHE A 1 195 ? 15.663 16.762 -23.813 1.00 40.81 195 PHE A C 1
ATOM 1607 O O . PHE A 1 195 ? 14.849 16.318 -23.006 1.00 40.81 195 PHE A O 1
ATOM 1614 N N . SER A 1 196 ? 15.636 16.438 -25.107 1.00 43.84 196 SER A N 1
ATOM 1615 C CA . SER A 1 196 ? 14.674 15.507 -25.699 1.00 43.84 196 SER A CA 1
ATOM 1616 C C . SER A 1 196 ? 15.100 14.064 -25.423 1.00 43.84 196 SER A C 1
ATOM 1618 O O . SER A 1 196 ? 16.103 13.595 -25.959 1.00 43.84 196 SER A O 1
ATOM 1620 N N . LEU A 1 197 ? 14.326 13.352 -24.604 1.00 40.91 197 LEU A N 1
ATOM 1621 C CA . LEU A 1 197 ? 14.306 11.892 -24.573 1.00 40.91 197 LEU A CA 1
ATOM 1622 C C . LEU A 1 197 ? 12.948 11.444 -25.124 1.00 40.91 197 LEU A C 1
ATOM 1624 O O . LEU A 1 197 ? 11.925 11.583 -24.466 1.00 40.91 197 LEU A O 1
ATOM 1628 N N . ILE A 1 198 ? 12.976 10.986 -26.377 1.00 43.50 198 ILE A N 1
ATOM 1629 C CA . ILE A 1 198 ? 12.108 9.981 -27.016 1.00 43.50 198 ILE A CA 1
ATOM 1630 C C . ILE A 1 198 ? 10.849 9.599 -26.204 1.00 43.50 198 ILE A C 1
ATOM 1632 O O . ILE A 1 198 ? 10.921 8.917 -25.185 1.00 43.50 198 ILE A O 1
ATOM 1636 N N . ASN A 1 199 ? 9.696 10.056 -26.698 1.00 46.62 199 ASN A N 1
ATOM 1637 C CA . ASN A 1 199 ? 8.393 10.062 -26.032 1.00 46.62 199 ASN A CA 1
ATOM 1638 C C . ASN A 1 199 ? 7.872 8.673 -25.609 1.00 46.62 199 ASN A C 1
ATOM 1640 O O . ASN A 1 199 ? 7.322 7.930 -26.420 1.00 46.62 199 ASN A O 1
ATOM 1644 N N . ALA A 1 200 ? 7.921 8.412 -24.306 1.00 46.09 200 ALA A N 1
ATOM 1645 C CA . ALA A 1 200 ? 6.910 7.660 -23.569 1.00 46.09 200 ALA A CA 1
ATOM 1646 C C . ALA A 1 200 ? 6.516 8.513 -22.346 1.00 46.09 200 ALA A C 1
ATOM 1648 O O . ALA A 1 200 ? 7.390 9.192 -21.796 1.00 46.09 200 ALA A O 1
ATOM 1649 N N . PRO A 1 201 ? 5.238 8.543 -21.918 1.00 52.84 201 PRO A N 1
ATOM 1650 C CA . PRO A 1 201 ? 4.875 9.206 -20.670 1.00 52.84 201 PRO A CA 1
ATOM 1651 C C . PRO A 1 201 ? 5.745 8.641 -19.534 1.00 52.84 201 PRO A C 1
ATOM 1653 O O . PRO A 1 201 ? 5.954 7.422 -19.490 1.00 52.84 201 PRO A O 1
ATOM 1656 N N . PRO A 1 202 ? 6.287 9.487 -18.635 1.00 58.19 202 PRO A N 1
ATOM 1657 C CA . PRO A 1 202 ? 7.096 8.996 -17.530 1.00 58.19 202 PRO A CA 1
ATOM 1658 C C . PRO A 1 202 ? 6.269 7.996 -16.709 1.00 58.19 202 PRO A C 1
ATOM 1660 O O . PRO A 1 202 ? 5.062 8.200 -16.537 1.00 58.19 202 PRO A O 1
ATOM 1663 N N . PRO A 1 203 ? 6.879 6.903 -16.220 1.00 61.34 203 PRO A N 1
ATOM 1664 C CA . PRO A 1 203 ? 6.147 5.910 -15.451 1.00 61.34 203 PRO A CA 1
ATOM 1665 C C . PRO A 1 203 ? 5.542 6.567 -14.211 1.00 61.34 203 PRO A C 1
ATOM 1667 O O . PRO A 1 203 ? 6.208 7.361 -13.540 1.00 61.34 203 PRO A O 1
ATOM 1670 N N . ILE A 1 204 ? 4.302 6.206 -13.875 1.00 72.06 204 ILE A N 1
ATOM 1671 C CA . ILE A 1 204 ? 3.716 6.633 -12.601 1.00 72.06 204 ILE A CA 1
ATOM 1672 C C . ILE A 1 204 ? 4.531 5.977 -11.495 1.00 72.06 204 ILE A C 1
ATOM 1674 O O . ILE A 1 204 ? 4.626 4.752 -11.445 1.00 72.06 204 ILE A O 1
ATOM 1678 N N . GLN A 1 205 ? 5.131 6.787 -10.628 1.00 68.44 205 GLN A N 1
ATOM 1679 C CA . GLN A 1 205 ? 5.882 6.292 -9.482 1.00 68.44 205 GLN A CA 1
ATOM 1680 C C . GLN A 1 205 ? 4.966 6.187 -8.268 1.00 68.44 205 GLN A C 1
ATOM 1682 O O . GLN A 1 205 ? 4.317 7.155 -7.873 1.00 68.44 205 GLN A O 1
ATOM 1687 N N . ILE A 1 206 ? 4.915 4.999 -7.678 1.00 72.94 206 ILE A N 1
ATOM 1688 C CA . ILE A 1 206 ? 4.087 4.693 -6.517 1.00 72.94 206 ILE A CA 1
ATOM 1689 C C . ILE A 1 206 ? 4.953 3.980 -5.489 1.00 72.94 206 ILE A C 1
ATOM 1691 O O . ILE A 1 206 ? 5.704 3.081 -5.831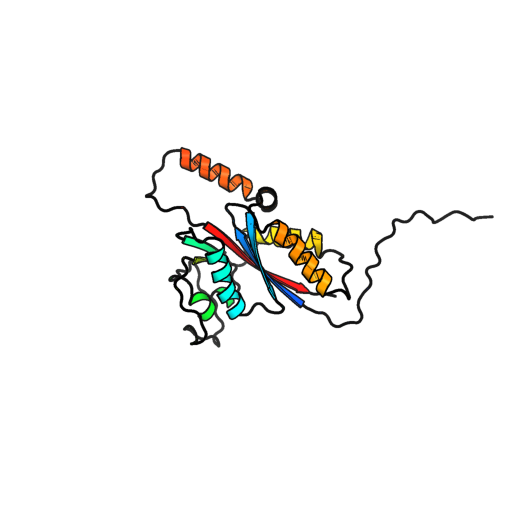 1.00 72.94 206 ILE A O 1
ATOM 1695 N N . GLY A 1 207 ? 4.860 4.346 -4.220 1.00 52.44 207 GLY A N 1
ATOM 1696 C CA . GLY A 1 207 ? 5.592 3.682 -3.138 1.00 52.44 207 GLY A CA 1
ATOM 1697 C C . GLY A 1 207 ? 4.640 2.845 -2.322 1.00 52.44 207 GLY A C 1
ATOM 1698 O O . GLY A 1 207 ? 3.586 3.349 -1.950 1.00 52.44 207 GLY A O 1
ATOM 1699 N N . ILE A 1 208 ? 5.000 1.594 -2.047 1.00 61.66 208 ILE A N 1
ATOM 1700 C CA . ILE A 1 208 ? 4.151 0.640 -1.338 1.00 61.66 208 ILE A CA 1
ATOM 1701 C C . ILE A 1 208 ? 4.806 0.190 -0.054 1.00 61.66 208 ILE A C 1
ATOM 1703 O O . ILE A 1 208 ? 6.008 -0.068 0.004 1.00 61.66 208 ILE A O 1
ATOM 1707 N N . ARG A 1 209 ? 3.977 0.051 0.980 1.00 70.50 209 ARG A N 1
ATOM 1708 C CA . ARG A 1 209 ? 4.364 -0.627 2.209 1.00 70.50 209 ARG A CA 1
ATOM 1709 C C . ARG A 1 209 ? 3.160 -1.219 2.927 1.00 70.50 209 ARG A C 1
ATOM 1711 O O . ARG A 1 209 ? 2.030 -0.753 2.776 1.00 70.50 209 ARG A O 1
ATOM 1718 N N . CYS A 1 210 ? 3.421 -2.238 3.739 1.00 56.69 210 CYS A N 1
ATOM 1719 C CA . CYS A 1 210 ? 2.470 -2.766 4.706 1.00 56.69 210 CYS A CA 1
ATOM 1720 C C . CYS A 1 210 ? 2.708 -2.169 6.104 1.00 56.69 210 CYS A C 1
ATOM 1722 O O . CYS A 1 210 ? 3.784 -2.325 6.675 1.00 56.69 210 CYS A O 1
ATOM 1724 N N . LEU A 1 211 ? 1.673 -1.575 6.695 1.00 53.69 211 LEU A N 1
ATOM 1725 C CA . LEU A 1 211 ? 1.606 -1.167 8.096 1.00 53.69 211 LEU A CA 1
ATOM 1726 C C . LEU A 1 211 ? 0.813 -2.204 8.912 1.00 53.69 211 LEU A C 1
ATOM 1728 O O . LEU A 1 211 ? -0.278 -2.622 8.522 1.00 53.69 211 LEU A O 1
ATOM 1732 N N . ILE A 1 212 ? 1.346 -2.628 10.061 1.00 47.53 212 ILE A N 1
ATOM 1733 C CA . ILE A 1 212 ? 0.675 -3.555 10.990 1.00 47.53 212 ILE A CA 1
ATOM 1734 C C . ILE A 1 212 ? 0.175 -2.768 12.202 1.00 47.53 212 ILE A C 1
ATOM 1736 O O . ILE A 1 212 ? 0.970 -2.127 12.881 1.00 47.53 212 ILE A O 1
ATOM 1740 N N . LEU A 1 213 ? -1.120 -2.875 12.503 1.00 44.19 213 LEU A N 1
ATOM 1741 C CA . LEU A 1 213 ? -1.799 -2.174 13.595 1.00 44.19 213 LEU A CA 1
ATOM 1742 C C . LEU A 1 213 ? -2.373 -3.174 14.609 1.00 44.19 213 LEU A C 1
ATOM 1744 O O . LEU A 1 213 ? -2.872 -4.236 14.225 1.00 44.19 213 LEU A O 1
ATOM 1748 N N . GLN A 1 214 ? -2.293 -2.865 15.905 1.00 31.89 214 GLN A N 1
ATOM 1749 C CA . GLN A 1 214 ? -2.745 -3.747 16.993 1.00 31.89 214 GLN A CA 1
ATOM 1750 C C . GLN A 1 214 ? -3.519 -2.936 18.037 1.00 31.89 214 GLN A C 1
ATOM 1752 O O . GLN A 1 214 ? -3.055 -1.861 18.405 1.00 31.89 214 GLN A O 1
ATOM 1757 N N . SER A 1 215 ? -4.665 -3.443 18.504 1.00 43.28 215 SER A N 1
ATOM 1758 C CA . SER A 1 215 ? -5.358 -2.897 19.679 1.00 43.28 215 SER A CA 1
ATOM 1759 C C . SER A 1 215 ? -4.767 -3.502 20.958 1.00 43.28 215 SER A C 1
ATOM 1761 O O . SER A 1 215 ? -4.440 -4.694 20.972 1.00 43.28 215 SER A O 1
ATOM 1763 N N . SER A 1 216 ? -4.615 -2.679 22.000 1.00 46.06 216 SER A N 1
ATOM 1764 C CA . SER A 1 216 ? -4.150 -3.054 23.347 1.00 46.06 216 SER A CA 1
ATOM 1765 C C . SER A 1 216 ? -5.276 -3.154 24.362 1.00 46.06 216 SER A C 1
ATOM 1767 O O . SER A 1 216 ? -6.222 -2.345 24.221 1.00 46.06 216 SER A O 1
#